Protein AF-A0A8H7R9K8-F1 (afdb_monomer_lite)

Secondary structure (DSSP, 8-state):
----TT-EEEGGGTEETTTHHHHHHHHHTS-GGG--HHHHHHHHHHHHHHHHHHHHHHHHS---GGGPPEEEEE-TT--SS-HHHHHHHHHHHTTSS-TTS-GGGEEEEEHHHHHHHHHHH-S-TTT-----TT-EEEEEEEEEETTTTEEEEEEEEEEEEE-HHHHHH-HHHHTSS-SEEEEEEEEEEEEEE-HHHHHHHHHHHHHHHHHHHHHHT-

Foldseek 3Di:
DDPQQPADLDVVLVDGPVCLLVLLVVQQPDDPVPHDPSSVVSLVSSLVSLLVVVVCCCPVVVDDLVPAAAEDADEQVPPPDPCVVSVVVSCCSSPSDHPPDDPRSYHYHYNQQVVLVCLCPPPDPVSRDDADAQDKDKDWDWDQDPVQQKIKIKIWIWGWAADPVQVVPDPVSRVDPPRTGIDTDDMDMDIGHHPVVVVVVVVVVVVVVVVVVVVVVD

pLDDT: mean 83.49, std 13.27, range [30.31, 96.25]

Radius of gyration: 23.64 Å; chains: 1; bounding box: 49×83×55 Å

Structure (mmCIF, N/CA/C/O backbone):
data_AF-A0A8H7R9K8-F1
#
_entry.id   AF-A0A8H7R9K8-F1
#
loop_
_atom_site.group_PDB
_atom_site.id
_atom_site.type_symbol
_atom_site.label_atom_id
_atom_site.label_alt_id
_atom_site.label_comp_id
_atom_site.label_asym_id
_atom_site.label_entity_id
_atom_site.label_seq_id
_atom_site.pdbx_PDB_ins_code
_atom_site.Cartn_x
_atom_site.Cartn_y
_atom_site.Cartn_z
_atom_site.occupancy
_atom_site.B_iso_or_equiv
_atom_site.auth_seq_id
_atom_site.auth_comp_id
_atom_site.auth_asym_id
_atom_site.auth_atom_id
_atom_site.pdbx_PDB_model_num
ATOM 1 N N . MET A 1 1 ? -8.372 8.735 -12.425 1.00 30.31 1 MET A N 1
ATOM 2 C CA . MET A 1 1 ? -7.402 8.756 -11.313 1.00 30.31 1 MET A CA 1
ATOM 3 C C . MET A 1 1 ? -7.857 9.877 -10.394 1.00 30.31 1 MET A C 1
ATOM 5 O O . MET A 1 1 ? -7.817 11.024 -10.814 1.00 30.31 1 MET A O 1
ATOM 9 N N . PHE A 1 2 ? -8.473 9.551 -9.259 1.00 30.48 2 PHE A N 1
ATOM 10 C CA . PHE A 1 2 ? -8.970 10.561 -8.322 1.00 30.48 2 PHE A CA 1
ATOM 11 C C . PHE A 1 2 ? -7.785 11.024 -7.469 1.00 30.48 2 PHE A C 1
ATOM 13 O O . PHE A 1 2 ? -7.188 10.199 -6.781 1.00 30.48 2 PHE A O 1
ATOM 20 N N . TYR A 1 3 ? -7.414 12.303 -7.554 1.00 36.69 3 TYR A N 1
ATOM 21 C CA . TYR A 1 3 ? -6.518 12.925 -6.578 1.00 36.69 3 TYR A CA 1
ATOM 22 C C . TYR A 1 3 ? -7.286 12.977 -5.251 1.00 36.69 3 TYR A C 1
ATOM 24 O O . TYR A 1 3 ? -8.287 13.678 -5.146 1.00 36.69 3 TYR A O 1
ATOM 32 N N . ALA A 1 4 ? -6.898 12.128 -4.299 1.00 46.25 4 ALA A N 1
ATOM 33 C CA . ALA A 1 4 ? -7.654 11.843 -3.076 1.00 46.25 4 ALA A CA 1
ATOM 34 C C . ALA A 1 4 ? -7.133 12.585 -1.831 1.00 46.25 4 ALA A C 1
ATOM 36 O O . ALA A 1 4 ? -7.576 12.265 -0.731 1.00 46.25 4 ALA A O 1
ATOM 37 N N . ALA A 1 5 ? -6.213 13.543 -1.996 1.00 47.38 5 ALA A N 1
ATOM 38 C CA . ALA A 1 5 ? -5.608 14.277 -0.879 1.00 47.38 5 ALA A CA 1
ATOM 39 C C . ALA A 1 5 ? -6.661 15.032 -0.039 1.00 47.38 5 ALA A C 1
ATOM 41 O O . ALA A 1 5 ? -6.585 15.040 1.180 1.00 47.38 5 ALA A O 1
ATOM 42 N N . ASP A 1 6 ? -7.748 15.508 -0.659 1.00 53.94 6 ASP A N 1
ATOM 43 C CA . ASP A 1 6 ? -8.788 16.279 0.042 1.00 53.94 6 ASP A CA 1
ATOM 44 C C . ASP A 1 6 ? -10.000 15.446 0.511 1.00 53.94 6 ASP A C 1
ATOM 46 O O . ASP A 1 6 ? -11.036 16.005 0.891 1.00 53.94 6 ASP A O 1
ATOM 50 N N . LEU A 1 7 ? -9.951 14.106 0.448 1.00 74.44 7 LEU A N 1
ATOM 51 C CA . LEU A 1 7 ? -11.100 13.305 0.875 1.00 74.44 7 LEU A CA 1
ATOM 52 C C . LEU A 1 7 ? -11.169 13.263 2.409 1.00 74.44 7 LEU A C 1
ATOM 54 O O . LEU A 1 7 ? -10.402 12.570 3.078 1.00 74.44 7 LEU A O 1
ATOM 58 N N . ILE A 1 8 ? -12.130 13.999 2.959 1.00 82.50 8 ILE A N 1
ATOM 59 C CA . ILE A 1 8 ? -12.388 14.044 4.398 1.00 82.50 8 ILE A CA 1
ATOM 60 C C . ILE A 1 8 ? -13.052 12.734 4.835 1.00 82.50 8 ILE A C 1
ATOM 62 O O . ILE A 1 8 ? -14.154 12.411 4.390 1.00 82.50 8 ILE A O 1
ATOM 66 N N . VAL A 1 9 ? -12.405 12.016 5.752 1.00 86.69 9 VAL A N 1
ATOM 67 C CA . VAL A 1 9 ? -12.947 10.803 6.384 1.00 86.69 9 VAL A CA 1
ATOM 68 C C . VAL A 1 9 ? -13.881 11.187 7.527 1.00 86.69 9 VAL A C 1
ATOM 70 O O . VAL A 1 9 ? -14.996 10.681 7.634 1.00 86.69 9 VAL A O 1
ATOM 73 N N . ASN A 1 10 ? -13.438 12.105 8.391 1.00 88.12 10 ASN A N 1
ATOM 74 C CA . ASN A 1 10 ? -14.248 12.624 9.485 1.00 88.12 10 ASN A CA 1
ATOM 75 C C . ASN A 1 10 ? -13.848 14.067 9.816 1.00 88.12 10 ASN A C 1
ATOM 77 O O . ASN A 1 10 ? -12.800 14.317 10.407 1.00 88.12 10 ASN A O 1
ATOM 81 N N . LYS A 1 11 ? -14.731 15.018 9.488 1.00 86.25 11 LYS A N 1
ATOM 82 C CA . LYS A 1 11 ? -14.477 16.453 9.674 1.00 86.25 11 LYS A CA 1
ATOM 83 C C . LYS A 1 11 ? -14.344 16.865 11.143 1.00 86.25 11 LYS A C 1
ATOM 85 O O . LYS A 1 11 ? -13.582 17.769 11.450 1.00 86.25 11 LYS A O 1
ATOM 90 N N . SER A 1 12 ? -15.083 16.225 12.052 1.00 88.00 12 SER A N 1
ATOM 91 C CA . SER A 1 12 ? -15.028 16.560 13.485 1.00 88.00 12 SER A CA 1
ATOM 92 C C . SER A 1 12 ? -13.746 16.102 14.177 1.00 88.00 12 SER A C 1
ATOM 94 O O . SER A 1 12 ? -13.426 16.612 15.244 1.00 88.00 12 SER A O 1
ATOM 96 N N . LEU A 1 13 ? -13.031 15.152 13.573 1.00 89.00 13 LEU A N 1
ATOM 97 C CA . LEU A 1 13 ? -11.766 14.616 14.076 1.00 89.00 13 LEU A CA 1
ATOM 98 C C . LEU A 1 13 ? -10.565 15.110 13.261 1.00 89.00 13 LEU A C 1
ATOM 100 O O . LEU A 1 13 ? -9.461 14.599 13.447 1.00 89.00 13 LEU A O 1
ATOM 104 N N . ASP A 1 14 ? -10.801 16.043 12.332 1.00 88.25 14 ASP A N 1
ATOM 105 C CA . ASP A 1 14 ? -9.801 16.541 11.387 1.00 88.25 14 ASP A CA 1
ATOM 106 C C . ASP A 1 14 ? -9.012 15.387 10.743 1.00 88.25 14 ASP A C 1
ATOM 108 O O . ASP A 1 14 ? -7.787 15.328 10.806 1.00 88.25 14 ASP A O 1
ATOM 112 N N . LEU A 1 15 ? -9.747 14.377 10.256 1.00 88.75 15 LEU A N 1
ATOM 113 C CA . LEU A 1 15 ? -9.194 13.136 9.716 1.00 88.75 15 LEU A CA 1
ATOM 114 C C . LEU A 1 15 ? -9.399 13.081 8.200 1.00 88.75 15 LEU A C 1
ATOM 116 O O . LEU A 1 15 ? -10.539 12.982 7.723 1.00 88.75 15 LEU A O 1
ATOM 120 N N . TYR A 1 16 ? -8.287 13.070 7.471 1.00 88.88 16 TYR A N 1
ATOM 121 C CA . TYR A 1 16 ? -8.212 12.976 6.012 1.00 88.88 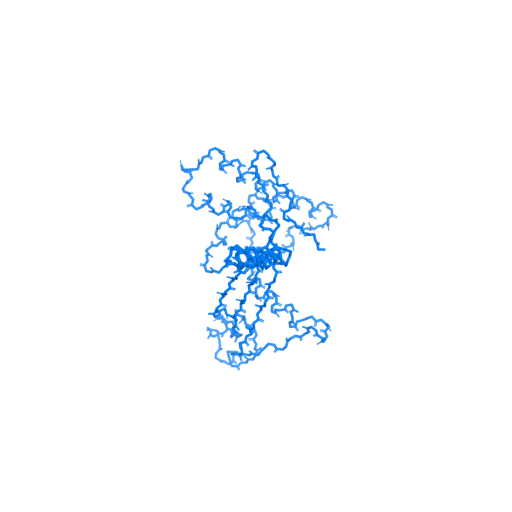16 TYR A CA 1
ATOM 122 C C . TYR A 1 16 ? -7.733 11.588 5.578 1.00 88.88 16 TYR A C 1
ATOM 124 O O . TYR A 1 16 ? -7.208 10.820 6.386 1.00 88.88 16 TYR A O 1
ATOM 132 N N . VAL A 1 17 ? -7.928 11.234 4.304 1.00 86.44 17 VAL A N 1
ATOM 133 C CA . VAL A 1 17 ? -7.509 9.920 3.779 1.00 86.44 17 VAL A CA 1
ATOM 134 C C . VAL A 1 17 ? -6.001 9.695 3.906 1.00 86.44 17 VAL A C 1
ATOM 136 O O . VAL A 1 17 ? -5.584 8.596 4.268 1.00 86.44 17 VAL A O 1
ATOM 139 N N . GLU A 1 18 ? -5.190 10.718 3.649 1.00 81.69 18 GLU A N 1
ATOM 140 C CA . GLU A 1 18 ? -3.727 10.645 3.767 1.00 81.69 18 GLU A CA 1
ATOM 141 C C . GLU A 1 18 ? -3.246 10.392 5.205 1.00 81.69 18 GLU A C 1
ATOM 143 O O . GLU A 1 18 ? -2.253 9.699 5.425 1.00 81.69 18 GLU A O 1
ATOM 148 N N . ASP A 1 19 ? -4.025 10.841 6.187 1.00 86.06 19 ASP A N 1
ATOM 149 C CA . ASP A 1 19 ? -3.731 10.699 7.611 1.00 86.06 19 ASP A CA 1
ATOM 150 C C . ASP A 1 19 ? -4.101 9.334 8.196 1.00 86.06 19 ASP A C 1
ATOM 152 O O . ASP A 1 19 ? -3.665 9.002 9.304 1.00 86.06 19 ASP A O 1
ATOM 156 N N . ILE A 1 20 ? -4.915 8.541 7.489 1.00 91.25 20 ILE A N 1
ATOM 157 C CA . ILE A 1 20 ? -5.492 7.295 8.011 1.00 91.25 20 ILE A CA 1
ATOM 158 C C . ILE A 1 20 ? -4.406 6.394 8.595 1.00 91.25 20 ILE A C 1
ATOM 160 O O . ILE A 1 20 ? -4.469 6.021 9.766 1.00 91.25 20 ILE A O 1
ATOM 164 N N . PHE A 1 21 ? -3.414 6.023 7.787 1.00 90.88 21 PHE A N 1
ATOM 165 C CA . PHE A 1 21 ? -2.429 5.031 8.203 1.00 90.88 21 PHE A CA 1
ATOM 166 C C . PHE A 1 21 ? -1.409 5.585 9.203 1.00 90.88 21 PHE A C 1
ATOM 168 O O . PHE A 1 21 ? -1.223 4.933 10.233 1.00 90.88 21 PHE A O 1
ATOM 175 N N . PRO A 1 22 ? -0.809 6.779 8.999 1.00 88.75 22 PRO A N 1
ATOM 176 C CA . PRO A 1 22 ? 0.089 7.366 9.992 1.00 88.75 22 PRO A CA 1
ATOM 177 C C . PRO A 1 22 ? -0.563 7.505 11.373 1.00 88.75 22 PRO A C 1
ATOM 179 O O . PRO A 1 22 ? 0.026 7.104 12.383 1.00 88.75 22 PRO A O 1
ATOM 182 N N . ARG A 1 23 ? -1.807 8.009 11.439 1.00 90.88 23 ARG A N 1
ATOM 183 C CA . ARG A 1 23 ? -2.529 8.140 12.714 1.00 90.88 23 ARG A CA 1
ATOM 184 C C . ARG A 1 23 ? -2.887 6.779 13.296 1.00 90.88 23 ARG A C 1
ATOM 186 O O . ARG A 1 23 ? -2.682 6.565 14.491 1.00 90.88 23 ARG A O 1
ATOM 193 N N . TYR A 1 24 ? -3.365 5.846 12.473 1.00 92.69 24 TYR A N 1
ATOM 194 C CA . TYR A 1 24 ? -3.709 4.503 12.933 1.00 92.69 24 TYR A CA 1
ATOM 195 C C . TYR A 1 24 ? -2.503 3.787 13.551 1.00 92.69 24 TYR A C 1
ATOM 197 O O . TYR A 1 24 ? -2.594 3.319 14.683 1.00 92.69 24 TYR A O 1
ATOM 205 N N . PHE A 1 25 ? -1.351 3.761 12.875 1.00 90.69 25 PHE A N 1
ATOM 206 C CA . PHE A 1 25 ? -0.147 3.095 13.387 1.00 90.69 25 PHE A CA 1
ATOM 207 C C . PHE A 1 25 ? 0.386 3.755 14.662 1.00 90.69 25 PHE A C 1
ATOM 209 O O . PHE A 1 25 ? 0.735 3.061 15.621 1.00 90.69 25 PHE A O 1
ATOM 216 N N . LYS A 1 26 ? 0.375 5.092 14.729 1.00 89.44 26 LYS A N 1
ATOM 217 C CA . LYS A 1 26 ? 0.772 5.834 15.935 1.00 89.44 26 LYS A CA 1
ATOM 218 C C . LYS A 1 26 ? -0.096 5.491 17.148 1.00 89.44 26 LYS A C 1
ATOM 220 O O . LYS A 1 26 ? 0.412 5.436 18.264 1.00 89.44 26 LYS A O 1
ATOM 225 N N . ILE A 1 27 ? -1.395 5.271 16.950 1.00 91.56 27 ILE A N 1
ATOM 226 C CA . ILE A 1 27 ? -2.310 4.897 18.036 1.00 91.56 27 ILE A CA 1
ATOM 227 C C . ILE A 1 27 ? -2.156 3.413 18.376 1.00 91.56 27 ILE A C 1
ATOM 229 O O . ILE A 1 27 ? -2.119 3.045 19.547 1.00 91.56 27 ILE A O 1
ATOM 233 N N . TYR A 1 28 ? -2.047 2.548 17.368 1.00 86.25 28 TYR A N 1
ATOM 234 C CA . TYR A 1 28 ? -2.029 1.097 17.550 1.00 86.25 28 TYR A CA 1
ATOM 235 C C . TYR A 1 28 ? -0.726 0.574 18.175 1.00 86.25 28 TYR A C 1
ATOM 237 O O . TYR A 1 28 ? -0.717 -0.483 18.798 1.00 86.25 28 TYR A O 1
ATOM 245 N N . THR A 1 29 ? 0.371 1.323 18.055 1.00 85.75 29 THR A N 1
ATOM 246 C CA . THR A 1 29 ? 1.639 1.022 18.740 1.00 85.75 29 THR A CA 1
ATOM 247 C C . THR A 1 29 ? 1.604 1.313 20.244 1.00 85.75 29 THR A C 1
ATOM 249 O O . THR A 1 29 ? 2.484 0.847 20.967 1.00 85.75 29 THR A O 1
ATOM 252 N N . LYS A 1 30 ? 0.594 2.041 20.740 1.00 86.88 30 LYS A N 1
ATOM 253 C CA . LYS A 1 30 ? 0.397 2.288 22.173 1.00 86.88 30 LYS A CA 1
ATOM 254 C C . LYS A 1 30 ? -0.306 1.113 22.845 1.00 86.88 30 LYS A C 1
ATOM 256 O O . LYS A 1 30 ? -1.213 0.506 22.277 1.00 86.88 30 LYS A O 1
ATOM 261 N N . GLU A 1 31 ? 0.055 0.855 24.099 1.00 83.25 31 GLU A N 1
ATOM 262 C CA . GLU A 1 31 ? -0.706 -0.051 24.961 1.00 83.25 31 GLU A CA 1
ATOM 263 C C . GLU A 1 31 ? -2.150 0.442 25.137 1.00 83.25 31 GLU A C 1
ATOM 265 O O . GLU A 1 31 ? -2.402 1.645 25.229 1.00 83.25 31 GLU A O 1
ATOM 270 N N . GLU A 1 32 ? -3.100 -0.491 25.225 1.00 78.44 32 GLU A N 1
ATOM 271 C CA . GLU A 1 32 ? -4.538 -0.190 25.262 1.00 78.44 32 GLU A CA 1
ATOM 272 C C . GLU A 1 32 ? -4.927 0.758 26.406 1.00 78.44 32 GLU A C 1
ATOM 274 O O . GLU A 1 32 ? -5.739 1.661 26.230 1.00 78.44 32 GLU A O 1
ATOM 279 N N . THR A 1 33 ? -4.289 0.606 27.567 1.00 79.62 33 THR A N 1
ATOM 280 C CA . THR A 1 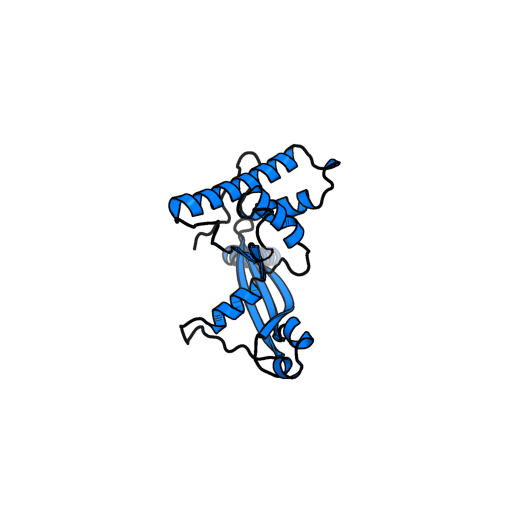33 ? -4.507 1.423 28.771 1.00 79.62 33 THR A CA 1
ATOM 281 C C . THR A 1 33 ? -4.062 2.878 28.623 1.00 79.62 33 THR A C 1
ATOM 283 O O . THR A 1 33 ? -4.467 3.720 29.421 1.00 79.62 33 THR A O 1
ATOM 286 N N . HIS A 1 34 ? -3.248 3.184 27.611 1.00 86.62 34 HIS A N 1
ATOM 287 C CA . HIS A 1 34 ? -2.660 4.503 27.382 1.00 86.62 34 HIS A CA 1
ATOM 288 C C . HIS A 1 34 ? -3.313 5.269 26.219 1.00 86.62 34 HIS A C 1
ATOM 290 O O . HIS A 1 34 ? -2.881 6.381 25.903 1.00 86.62 34 HIS A O 1
ATOM 296 N N . LYS A 1 35 ? -4.343 4.702 25.576 1.00 90.38 35 LYS A N 1
ATOM 297 C CA . LYS A 1 35 ? -5.069 5.349 24.475 1.00 90.38 35 LYS A CA 1
ATOM 298 C C . LYS A 1 35 ? -6.076 6.363 25.013 1.00 90.38 35 LYS A C 1
ATOM 300 O O . LYS A 1 35 ? -6.868 6.060 25.906 1.00 90.38 35 LYS A O 1
ATOM 305 N N . THR A 1 36 ? -6.076 7.574 24.463 1.00 92.00 36 THR A N 1
ATOM 306 C CA . THR A 1 36 ? -7.054 8.600 24.856 1.00 92.00 36 THR A CA 1
ATOM 307 C C . THR A 1 36 ? -8.423 8.339 24.218 1.00 92.00 36 THR A C 1
ATOM 309 O O . THR A 1 36 ? -8.554 7.636 23.215 1.00 92.00 36 THR A O 1
ATOM 312 N N . LYS A 1 37 ? -9.480 8.954 24.764 1.00 93.00 37 LYS A N 1
ATOM 313 C CA . LYS A 1 37 ? -10.835 8.867 24.188 1.00 93.00 37 LYS A CA 1
ATOM 314 C C . LYS A 1 37 ? -10.901 9.394 22.748 1.00 93.00 37 LYS A C 1
ATOM 316 O O . LYS A 1 37 ? -11.653 8.868 21.928 1.00 93.00 37 LYS A O 1
ATOM 321 N N . GLU A 1 38 ? -10.130 10.435 22.448 1.00 93.12 38 GLU A N 1
ATOM 322 C CA . GLU A 1 38 ? -10.026 11.001 21.102 1.00 93.12 38 GLU A CA 1
ATOM 323 C C . GLU A 1 38 ? -9.357 10.013 20.140 1.00 93.12 38 GLU A C 1
ATOM 325 O O . GLU A 1 38 ? -9.890 9.745 19.068 1.00 93.12 38 GLU A O 1
ATOM 330 N N . GLU A 1 39 ? -8.262 9.375 20.557 1.00 94.00 39 GLU A N 1
ATOM 331 C CA . GLU A 1 39 ? -7.563 8.362 19.756 1.00 94.00 39 GLU A CA 1
ATOM 332 C C . GLU A 1 39 ? -8.448 7.150 19.451 1.00 94.00 39 GLU A C 1
ATOM 334 O O . GLU A 1 39 ? -8.499 6.685 18.312 1.00 94.00 39 GLU A O 1
ATOM 339 N N . LEU A 1 40 ? -9.215 6.678 20.436 1.00 93.38 40 LEU A N 1
ATOM 340 C CA . LEU A 1 40 ? -10.209 5.622 20.222 1.00 93.38 40 LEU A CA 1
ATOM 341 C C . LEU A 1 40 ? -11.304 6.057 19.234 1.00 93.38 40 LEU A C 1
ATOM 343 O O . LEU A 1 40 ? -11.771 5.251 18.427 1.00 93.38 40 LEU A O 1
ATOM 347 N N . SER A 1 41 ? -11.689 7.336 19.256 1.00 94.94 41 SER A N 1
ATOM 348 C CA . SER A 1 41 ? -12.653 7.897 18.300 1.00 94.94 41 SER A CA 1
ATOM 349 C C . SER A 1 41 ? -12.075 7.947 16.881 1.00 94.94 41 SER A C 1
ATOM 351 O O . SER A 1 41 ? -12.778 7.595 15.934 1.00 94.94 41 SER A O 1
ATOM 353 N N . ILE A 1 42 ? -10.791 8.297 16.730 1.00 95.12 42 ILE A N 1
ATOM 354 C CA . ILE A 1 42 ? -10.068 8.257 15.447 1.00 95.12 42 ILE A CA 1
ATOM 355 C C . ILE A 1 42 ? -10.019 6.826 14.906 1.00 95.12 42 ILE A C 1
ATOM 357 O O . ILE A 1 42 ? -10.400 6.596 13.760 1.00 95.12 42 ILE A O 1
ATOM 361 N N . VAL A 1 43 ? -9.617 5.851 15.727 1.00 94.75 43 VAL A N 1
ATOM 362 C CA . VAL A 1 43 ? -9.570 4.435 15.324 1.00 94.75 43 VAL A CA 1
ATOM 363 C C . VAL A 1 43 ? -10.949 3.948 14.872 1.00 94.75 43 VAL A C 1
ATOM 365 O O . VAL A 1 43 ? -11.073 3.359 13.799 1.00 94.75 43 VAL A O 1
ATOM 368 N N . SER A 1 44 ? -12.001 4.261 15.633 1.00 95.25 44 SER A N 1
ATOM 369 C CA . SER A 1 44 ? -13.382 3.914 15.277 1.00 95.25 44 SER A CA 1
ATOM 370 C C . SER A 1 44 ? -13.833 4.549 13.954 1.00 95.25 44 SER A C 1
ATOM 372 O O . SER A 1 44 ? -14.469 3.883 13.128 1.00 95.25 44 SER A O 1
ATOM 374 N N . ALA A 1 45 ? -13.470 5.813 13.707 1.00 96.00 45 ALA A N 1
ATOM 375 C CA . ALA A 1 45 ? -13.761 6.496 12.449 1.00 96.00 45 ALA A CA 1
ATOM 376 C C . ALA A 1 45 ? -13.041 5.836 11.262 1.00 96.00 45 ALA A C 1
ATOM 378 O O . ALA A 1 45 ? -13.665 5.597 10.228 1.00 96.00 45 ALA A O 1
ATOM 379 N N . ILE A 1 46 ? -11.769 5.462 11.430 1.00 96.12 46 ILE A N 1
ATOM 380 C CA . ILE A 1 46 ? -10.990 4.742 10.414 1.00 96.12 46 ILE A CA 1
ATOM 381 C C . ILE A 1 46 ? -11.627 3.382 10.106 1.00 96.12 46 ILE A C 1
ATOM 383 O O . ILE A 1 46 ? -11.886 3.070 8.946 1.00 96.12 46 ILE A O 1
ATOM 387 N N . ILE A 1 47 ? -11.954 2.581 11.123 1.00 96.12 47 ILE A N 1
ATOM 388 C CA . ILE A 1 47 ? -12.618 1.283 10.923 1.00 96.12 47 ILE A CA 1
ATOM 389 C C . ILE A 1 47 ? -13.951 1.466 10.191 1.00 96.12 47 ILE A C 1
ATOM 391 O O . ILE A 1 47 ? -14.264 0.707 9.273 1.00 96.12 47 ILE A O 1
ATOM 395 N N . SER A 1 48 ? -14.735 2.475 10.576 1.00 96.12 48 SER A N 1
ATOM 396 C CA . SER A 1 48 ? -16.024 2.776 9.943 1.00 96.12 48 SER A CA 1
ATOM 397 C C . SER A 1 48 ? -15.858 3.136 8.468 1.00 96.12 48 SER A C 1
ATOM 399 O O . SER A 1 48 ? -16.570 2.589 7.629 1.00 96.12 48 SER A O 1
ATOM 401 N N . PHE A 1 49 ? -14.850 3.937 8.128 1.00 95.44 49 PHE A N 1
ATOM 402 C CA . PHE A 1 49 ? -14.506 4.247 6.743 1.00 95.44 49 PHE A CA 1
ATOM 403 C C . PHE A 1 49 ? -14.180 2.987 5.923 1.00 95.44 49 PHE A C 1
ATOM 405 O O . PHE A 1 49 ? -14.732 2.778 4.842 1.00 95.44 49 PHE A O 1
ATOM 412 N N . PHE A 1 50 ? -13.366 2.070 6.457 1.00 95.75 50 PHE A N 1
ATOM 413 C CA . PHE A 1 50 ? -13.088 0.798 5.775 1.00 95.75 50 PHE A CA 1
ATOM 414 C C . PHE A 1 50 ? -14.321 -0.111 5.674 1.00 95.75 50 PHE A C 1
ATOM 416 O O . PHE A 1 50 ? -14.459 -0.829 4.677 1.00 95.75 50 PHE A O 1
ATOM 423 N N . LYS A 1 51 ? -15.235 -0.084 6.656 1.00 96.25 51 LYS A N 1
ATOM 424 C CA . LYS A 1 51 ? -16.528 -0.791 6.573 1.00 96.25 51 LYS A CA 1
ATOM 425 C C . LYS A 1 51 ? -17.382 -0.243 5.440 1.00 96.25 51 LYS A C 1
ATOM 427 O O . LYS A 1 51 ? -17.990 -1.022 4.707 1.00 96.25 51 LYS A O 1
ATOM 432 N N . GLU A 1 52 ? -17.430 1.074 5.284 1.00 94.88 52 GLU A N 1
ATOM 433 C CA . GLU A 1 52 ? -18.178 1.726 4.208 1.00 94.88 52 GLU A CA 1
ATOM 434 C C . GLU A 1 52 ? -17.627 1.343 2.834 1.00 94.88 52 GLU A C 1
ATOM 436 O O . GLU A 1 52 ? -18.407 0.976 1.953 1.00 94.88 52 GLU A O 1
ATOM 441 N N . ILE A 1 53 ? -16.299 1.310 2.670 1.00 93.50 53 ILE A N 1
ATOM 442 C CA . ILE A 1 53 ? -15.669 0.818 1.435 1.00 93.50 53 ILE A CA 1
ATOM 443 C C . ILE A 1 53 ? -16.068 -0.642 1.176 1.00 93.50 53 ILE A C 1
ATOM 445 O O . ILE A 1 53 ? -16.509 -0.968 0.072 1.00 93.50 53 ILE A O 1
ATOM 449 N N . ALA A 1 54 ? -15.984 -1.524 2.178 1.00 92.56 54 ALA A N 1
ATOM 450 C CA . ALA A 1 54 ? -16.388 -2.923 2.015 1.00 92.56 54 ALA A CA 1
ATOM 451 C C . ALA A 1 54 ? -17.861 -3.055 1.597 1.00 92.56 54 ALA A C 1
ATOM 453 O O . ALA A 1 54 ? -18.195 -3.819 0.690 1.00 92.56 54 ALA A O 1
ATOM 454 N N . GLN A 1 55 ? -18.755 -2.290 2.225 1.00 93.69 55 GLN A N 1
ATOM 455 C CA . GLN A 1 55 ? -20.175 -2.280 1.874 1.00 93.69 55 GLN A CA 1
ATOM 456 C C . GLN A 1 55 ? -20.415 -1.746 0.462 1.00 93.69 55 GLN A C 1
ATOM 458 O O . GLN A 1 55 ? -21.239 -2.306 -0.265 1.00 93.69 55 GLN A O 1
ATOM 463 N N . PHE A 1 56 ? -19.700 -0.695 0.060 1.00 92.81 56 PHE A N 1
ATOM 464 C CA . PHE A 1 56 ? -19.758 -0.152 -1.291 1.00 92.81 56 PHE A CA 1
ATOM 465 C C . PHE A 1 56 ? -19.349 -1.206 -2.325 1.00 92.81 56 PHE A C 1
ATOM 467 O O . PHE A 1 56 ? -20.080 -1.426 -3.292 1.00 92.81 56 PHE A O 1
ATOM 474 N N . LEU A 1 57 ? -18.239 -1.910 -2.092 1.00 91.00 57 LEU A N 1
ATOM 475 C CA . LEU A 1 57 ? -17.752 -2.974 -2.970 1.00 91.00 57 LEU A CA 1
ATOM 476 C C . LEU A 1 57 ? -18.749 -4.140 -3.073 1.00 91.00 57 LEU A C 1
ATOM 478 O O . LEU A 1 57 ? -19.067 -4.580 -4.177 1.00 91.00 57 LEU A O 1
ATOM 482 N N . LYS A 1 58 ? -19.325 -4.588 -1.951 1.00 92.06 58 LYS A N 1
ATOM 483 C CA . LYS A 1 58 ? -20.352 -5.647 -1.949 1.00 92.06 58 LYS A CA 1
ATOM 484 C C . LYS A 1 58 ? -21.614 -5.227 -2.703 1.00 92.06 58 LYS A C 1
ATOM 486 O O . LYS A 1 58 ? -22.100 -5.953 -3.562 1.00 92.06 58 LYS A O 1
ATOM 491 N N . ARG A 1 59 ? -22.161 -4.048 -2.384 1.00 93.12 59 ARG A N 1
ATOM 492 C CA . ARG A 1 59 ? -23.485 -3.623 -2.870 1.00 93.12 59 ARG A CA 1
ATOM 493 C C . ARG A 1 59 ? -23.462 -3.065 -4.284 1.00 93.12 59 ARG A C 1
ATOM 495 O O . ARG A 1 59 ? -24.375 -3.345 -5.049 1.00 93.12 59 ARG A O 1
ATOM 502 N N . ARG A 1 60 ? -22.471 -2.233 -4.618 1.00 86.56 60 ARG A N 1
ATOM 503 C CA . ARG A 1 60 ? -22.428 -1.538 -5.915 1.00 86.56 60 ARG A CA 1
ATOM 504 C C . ARG A 1 60 ? -21.615 -2.271 -6.967 1.00 86.56 60 ARG A C 1
ATOM 506 O O . ARG A 1 60 ? -21.960 -2.178 -8.136 1.00 86.56 60 ARG A O 1
ATOM 513 N N . GLN A 1 61 ? -20.558 -2.971 -6.560 1.00 86.38 61 GLN A N 1
ATOM 514 C CA . GLN A 1 61 ? -19.703 -3.723 -7.484 1.00 86.38 61 GLN A CA 1
ATOM 515 C C . GLN A 1 61 ? -20.037 -5.222 -7.505 1.00 86.38 61 GLN A C 1
ATOM 517 O O . GLN A 1 61 ? -19.461 -5.959 -8.298 1.00 86.38 61 GLN A O 1
ATOM 522 N N . GLY A 1 62 ? -20.962 -5.683 -6.651 1.00 90.56 62 GLY A N 1
ATOM 523 C CA . GLY A 1 62 ? -21.380 -7.086 -6.596 1.00 90.56 62 GLY A CA 1
ATOM 524 C C . GLY A 1 62 ? -20.263 -8.043 -6.174 1.00 90.56 62 GLY A C 1
ATOM 525 O O . GLY A 1 62 ? -20.324 -9.226 -6.500 1.00 90.56 62 GLY A O 1
ATOM 526 N N . ILE A 1 63 ? -19.223 -7.544 -5.495 1.00 90.62 63 ILE A N 1
ATOM 527 C CA . ILE A 1 63 ? -18.075 -8.364 -5.101 1.00 90.62 63 ILE A CA 1
ATOM 528 C C . ILE A 1 63 ? -18.495 -9.306 -3.975 1.00 90.62 63 ILE A C 1
ATOM 530 O O . ILE A 1 63 ? -18.869 -8.867 -2.885 1.00 90.62 63 ILE A O 1
ATOM 534 N N . ASP A 1 64 ? -18.378 -10.606 -4.230 1.00 91.50 64 ASP A N 1
ATOM 535 C CA . ASP A 1 64 ? -18.553 -11.651 -3.229 1.00 91.50 64 ASP A CA 1
ATOM 536 C C . ASP A 1 64 ? -17.284 -11.770 -2.375 1.00 91.50 64 ASP A C 1
ATOM 538 O O . ASP A 1 64 ? -16.279 -12.366 -2.780 1.00 91.50 64 ASP A O 1
ATOM 542 N N . PHE A 1 65 ? -17.321 -11.176 -1.182 1.00 91.94 65 PHE A N 1
ATOM 543 C CA . PHE A 1 65 ? -16.186 -11.196 -0.261 1.00 91.94 65 PHE A CA 1
ATOM 544 C C . PHE A 1 65 ? -15.846 -12.615 0.187 1.00 91.94 65 PHE A C 1
ATOM 546 O O . PHE A 1 65 ? -14.667 -12.884 0.392 1.00 91.94 65 PHE A O 1
ATOM 553 N N . ASP A 1 66 ? -16.819 -13.531 0.251 1.00 87.75 66 ASP A N 1
ATOM 554 C CA . ASP A 1 66 ? -16.599 -14.895 0.733 1.00 87.75 66 ASP A CA 1
ATOM 555 C C . ASP A 1 66 ? -15.707 -15.697 -0.224 1.00 87.75 66 ASP A C 1
ATOM 557 O O . ASP A 1 66 ? -14.997 -16.617 0.192 1.00 87.75 66 ASP A O 1
ATOM 561 N N . ARG A 1 67 ? -15.632 -15.288 -1.494 1.00 88.31 67 ARG A N 1
ATOM 562 C CA . ARG A 1 67 ? -14.848 -15.953 -2.549 1.00 88.31 67 ARG A CA 1
ATOM 563 C C . ARG A 1 67 ? -13.699 -15.107 -3.097 1.00 88.31 67 ARG A C 1
ATOM 565 O O . ARG A 1 67 ? -12.988 -15.559 -3.990 1.00 88.31 67 ARG A O 1
ATOM 572 N N . THR A 1 68 ? -13.492 -13.911 -2.556 1.00 90.81 68 THR A N 1
ATOM 573 C CA . THR A 1 68 ? -12.480 -12.962 -3.038 1.00 90.81 68 THR A CA 1
ATOM 574 C C . THR A 1 68 ? -11.204 -13.043 -2.207 1.00 90.81 68 THR A C 1
ATOM 576 O O . THR A 1 68 ? -11.253 -13.316 -1.014 1.00 90.81 68 THR A O 1
ATOM 579 N N . GLN A 1 69 ? -10.047 -12.816 -2.823 1.00 93.19 69 GLN A N 1
ATOM 580 C CA . GLN A 1 69 ? -8.808 -12.518 -2.104 1.00 93.19 69 GLN A CA 1
ATOM 581 C C . GLN A 1 69 ? -8.520 -11.026 -2.216 1.00 93.19 69 GLN A C 1
ATOM 583 O O . GLN A 1 69 ? -8.726 -10.426 -3.271 1.00 93.19 69 GLN A O 1
ATOM 588 N N . PHE A 1 70 ? -8.030 -10.436 -1.134 1.00 93.00 70 PHE A N 1
ATOM 589 C CA . PHE A 1 70 ? -7.689 -9.024 -1.077 1.00 93.00 70 PHE A CA 1
ATOM 590 C C . PHE A 1 70 ? -6.182 -8.863 -1.176 1.00 93.00 70 PHE A C 1
ATOM 592 O O . PHE A 1 70 ? -5.434 -9.449 -0.392 1.00 93.00 70 PHE A O 1
ATOM 599 N N . LEU A 1 71 ? -5.751 -8.052 -2.136 1.00 91.94 71 LEU A N 1
ATOM 600 C CA . LEU A 1 71 ? -4.375 -7.601 -2.252 1.00 91.94 71 LEU A CA 1
ATOM 601 C C . LEU A 1 71 ? -4.293 -6.171 -1.725 1.00 91.94 71 LEU A C 1
ATOM 603 O O . LEU A 1 71 ? -4.891 -5.262 -2.300 1.00 91.94 71 LEU A O 1
ATOM 607 N N . PHE A 1 72 ? -3.544 -5.981 -0.647 1.00 91.81 72 PHE A N 1
ATOM 608 C CA . PHE A 1 72 ? -3.157 -4.666 -0.168 1.00 91.81 72 PHE A CA 1
ATOM 609 C C . PHE A 1 72 ? -1.751 -4.351 -0.671 1.00 91.81 72 PHE A C 1
ATOM 611 O O . PHE A 1 72 ? -0.786 -5.032 -0.317 1.00 91.81 72 PHE A O 1
ATOM 618 N N . ILE A 1 73 ? -1.644 -3.324 -1.510 1.00 91.38 73 ILE A N 1
ATOM 619 C CA . ILE A 1 73 ? -0.360 -2.856 -2.023 1.00 91.38 73 ILE A CA 1
ATOM 620 C C . ILE A 1 73 ? 0.219 -1.883 -0.999 1.00 91.38 73 ILE A C 1
ATOM 622 O O . ILE A 1 73 ? -0.356 -0.818 -0.779 1.00 91.38 73 ILE A O 1
ATOM 626 N N . THR A 1 74 ? 1.321 -2.251 -0.347 1.00 89.06 74 THR A N 1
ATOM 627 C CA . THR A 1 74 ? 1.939 -1.383 0.659 1.00 89.06 74 THR A CA 1
ATOM 628 C C . THR A 1 74 ? 2.701 -0.246 -0.025 1.00 89.06 74 THR A C 1
ATOM 630 O O . THR A 1 74 ? 3.394 -0.505 -1.016 1.00 89.06 74 THR A O 1
ATOM 633 N N . PRO A 1 75 ? 2.599 0.996 0.484 1.00 85.25 75 PRO A N 1
ATOM 634 C CA . PRO A 1 75 ? 3.401 2.121 0.017 1.00 85.25 75 PRO A CA 1
ATOM 635 C C . PRO A 1 75 ? 4.899 1.811 0.021 1.00 85.25 75 PRO A C 1
ATOM 637 O O . PRO A 1 75 ? 5.367 0.930 0.745 1.00 85.25 75 PRO A O 1
ATOM 640 N N . ILE A 1 76 ? 5.654 2.537 -0.798 1.00 80.75 76 ILE A N 1
ATOM 641 C CA . ILE A 1 76 ? 7.109 2.370 -0.871 1.00 80.75 76 ILE A CA 1
ATOM 642 C C . ILE A 1 76 ? 7.735 2.823 0.449 1.00 80.75 76 ILE A C 1
ATOM 644 O O . ILE A 1 76 ? 8.612 2.184 0.990 1.00 80.75 76 ILE A O 1
ATOM 648 N N . GLU A 1 77 ? 7.240 3.884 1.057 1.00 77.81 77 GLU A N 1
ATOM 649 C CA . GLU A 1 77 ? 7.786 4.451 2.291 1.00 77.81 77 GLU A CA 1
ATOM 650 C C . GLU A 1 77 ? 7.740 3.450 3.459 1.00 77.81 77 GLU A C 1
ATOM 652 O O . GLU A 1 77 ? 8.479 3.563 4.433 1.00 77.81 77 GLU A O 1
ATOM 657 N N . TRP A 1 78 ? 6.890 2.432 3.334 1.00 80.38 78 TRP A N 1
ATOM 658 C CA . TRP A 1 78 ? 6.729 1.336 4.267 1.00 80.38 78 TRP A CA 1
ATOM 659 C C . TRP A 1 78 ? 7.703 0.208 3.906 1.00 80.38 78 TRP A C 1
ATOM 661 O O . TRP A 1 78 ? 7.294 -0.893 3.533 1.00 80.38 78 TRP A O 1
ATOM 671 N N . HIS A 1 79 ? 9.005 0.447 4.079 1.00 64.88 79 HIS A N 1
ATOM 672 C CA . HIS A 1 79 ? 10.016 -0.620 4.096 1.00 64.88 79 HIS A CA 1
ATOM 673 C C . HIS A 1 79 ? 10.405 -1.010 5.537 1.00 64.88 79 HIS A C 1
ATOM 675 O O . HIS A 1 79 ? 10.538 -0.149 6.400 1.00 64.88 79 HIS A O 1
ATOM 681 N N . ASP A 1 80 ? 10.525 -2.316 5.808 1.00 60.34 80 ASP A N 1
ATOM 682 C CA . ASP A 1 80 ? 11.002 -2.940 7.064 1.00 60.34 80 ASP A CA 1
ATOM 683 C C . ASP A 1 80 ? 10.160 -2.858 8.366 1.00 60.34 80 ASP A C 1
ATOM 685 O O . ASP A 1 80 ? 10.516 -3.493 9.362 1.00 60.34 80 ASP A O 1
ATOM 689 N N . GLU A 1 81 ? 9.020 -2.175 8.406 1.00 62.66 81 GLU A N 1
ATOM 690 C CA . GLU A 1 81 ? 8.101 -2.188 9.554 1.00 62.66 81 GLU A CA 1
ATOM 691 C C . GLU A 1 81 ? 7.116 -3.373 9.512 1.00 62.66 81 GLU A C 1
ATOM 693 O O . GLU A 1 81 ? 6.751 -3.931 8.478 1.00 62.66 81 GLU A O 1
ATOM 698 N N . LYS A 1 82 ? 6.646 -3.790 10.688 1.00 73.75 82 LYS A N 1
ATOM 699 C CA . LYS A 1 82 ? 5.706 -4.911 10.840 1.00 73.75 82 LYS A CA 1
ATOM 700 C C . LYS A 1 82 ? 4.249 -4.466 10.642 1.00 73.75 82 LYS A C 1
ATOM 702 O O . LYS A 1 82 ? 3.385 -4.848 11.433 1.00 73.75 82 LYS A O 1
ATOM 707 N N . TYR A 1 83 ? 3.957 -3.676 9.602 1.00 79.25 83 TYR A N 1
ATOM 708 C CA . TYR A 1 83 ? 2.616 -3.101 9.371 1.00 79.25 83 TYR A CA 1
ATOM 709 C C . TYR A 1 83 ? 1.530 -4.158 9.242 1.00 79.25 83 TYR A C 1
ATOM 711 O O . TYR A 1 83 ? 0.393 -3.915 9.630 1.00 79.25 83 TYR A O 1
ATOM 719 N N . GLU A 1 84 ? 1.862 -5.344 8.728 1.00 83.88 84 GLU A N 1
ATOM 720 C CA . GLU A 1 84 ? 0.895 -6.435 8.591 1.00 83.88 84 GLU A CA 1
ATOM 721 C C . GLU A 1 84 ? 0.214 -6.775 9.924 1.00 83.88 84 GLU A C 1
ATOM 723 O O . GLU A 1 84 ? -0.980 -7.077 9.949 1.00 83.88 84 GLU A O 1
ATOM 728 N N . GLY A 1 85 ? 0.959 -6.685 11.033 1.00 85.06 85 GLY A N 1
ATOM 729 C CA . GLY A 1 85 ? 0.437 -6.921 12.378 1.00 85.06 85 GLY A CA 1
ATOM 730 C C . GLY A 1 85 ? -0.574 -5.867 12.831 1.00 85.06 85 GLY A C 1
ATOM 731 O O . GLY A 1 85 ? -1.464 -6.186 13.613 1.00 85.06 85 GLY A O 1
ATOM 732 N N . TYR A 1 86 ? -0.474 -4.643 12.310 1.00 86.88 86 TYR A N 1
ATOM 733 C CA . TYR A 1 86 ? -1.395 -3.542 12.601 1.00 86.88 86 TYR A CA 1
ATOM 734 C C . TYR A 1 86 ? -2.583 -3.532 11.635 1.00 86.88 86 TYR A C 1
ATOM 736 O O . TYR A 1 86 ? -3.724 -3.330 12.036 1.00 86.88 86 TYR A O 1
ATOM 744 N N . LEU A 1 87 ? -2.341 -3.811 10.355 1.00 90.44 87 LEU A N 1
ATOM 745 C CA . LEU A 1 87 ? -3.363 -3.758 9.314 1.00 90.44 87 LEU A CA 1
ATOM 746 C C . LEU A 1 87 ? -4.341 -4.930 9.389 1.00 90.44 87 LEU A C 1
ATOM 748 O O . LEU A 1 87 ? -5.530 -4.744 9.143 1.00 90.44 87 LEU A O 1
ATOM 752 N N . ARG A 1 88 ? -3.885 -6.143 9.730 1.00 90.50 88 ARG A N 1
ATOM 753 C CA . ARG A 1 88 ? -4.788 -7.306 9.826 1.00 90.50 88 ARG A CA 1
ATOM 754 C C . ARG A 1 88 ? -5.959 -7.069 10.797 1.00 90.50 88 ARG A C 1
ATOM 756 O O . ARG A 1 88 ? -7.088 -7.314 10.372 1.00 90.50 88 ARG A O 1
ATOM 763 N N . PRO A 1 89 ? -5.740 -6.568 12.029 1.00 91.62 89 PRO A N 1
ATOM 764 C CA . PRO A 1 89 ? -6.816 -6.143 12.926 1.00 91.62 89 PRO A CA 1
ATOM 765 C C . PRO A 1 89 ? -7.792 -5.155 12.284 1.00 91.62 89 PRO A C 1
ATOM 767 O O . PRO A 1 89 ? -8.994 -5.399 12.313 1.00 91.62 89 PRO A O 1
ATOM 770 N N . LEU A 1 90 ? -7.295 -4.108 11.615 1.00 94.00 90 LEU A N 1
ATOM 771 C CA . LEU A 1 90 ? -8.141 -3.134 10.915 1.00 94.00 90 LEU A CA 1
ATOM 772 C C . LEU A 1 90 ? -9.067 -3.799 9.884 1.00 94.00 90 LEU A C 1
ATOM 774 O O . LEU A 1 90 ? -10.277 -3.577 9.902 1.00 94.00 90 LEU A O 1
ATOM 778 N N . PHE A 1 91 ? -8.519 -4.633 8.996 1.00 94.38 91 PHE A N 1
ATOM 779 C CA . PHE A 1 91 ? -9.305 -5.319 7.963 1.00 94.38 91 PHE A CA 1
ATOM 780 C C . PHE A 1 91 ? -10.285 -6.343 8.547 1.00 94.38 91 PHE A C 1
ATOM 782 O O . PHE A 1 91 ? -11.384 -6.517 8.012 1.00 94.38 91 PHE A O 1
ATOM 789 N N . PHE A 1 92 ? -9.909 -6.999 9.645 1.00 93.62 92 PHE A N 1
ATOM 790 C CA . PHE A 1 92 ? -10.790 -7.903 10.377 1.00 93.62 92 PHE A CA 1
ATOM 791 C C . PHE A 1 92 ? -11.971 -7.147 10.995 1.00 93.62 92 PHE A C 1
ATOM 793 O O . PHE A 1 92 ? -13.128 -7.464 10.719 1.00 93.62 92 PHE A O 1
ATOM 800 N N . GLU A 1 93 ? -11.699 -6.092 11.763 1.00 94.44 93 GLU A N 1
ATOM 801 C CA . GLU A 1 93 ? -12.731 -5.274 12.404 1.00 94.44 93 GLU A CA 1
ATOM 802 C C . GLU A 1 93 ? -13.634 -4.576 11.385 1.00 94.44 93 GLU A C 1
ATOM 804 O O . GLU A 1 93 ? -14.831 -4.395 11.630 1.00 94.44 93 GLU A O 1
ATOM 809 N N . ALA A 1 94 ? -13.087 -4.226 10.218 1.00 95.06 94 ALA A N 1
ATOM 810 C CA . ALA A 1 94 ? -13.837 -3.654 9.111 1.00 95.06 94 ALA A CA 1
ATOM 811 C C . ALA A 1 94 ? -14.631 -4.684 8.279 1.00 95.06 94 ALA A C 1
ATOM 813 O O . ALA A 1 94 ? -15.368 -4.298 7.370 1.00 95.06 94 ALA A O 1
ATOM 814 N N . GLY A 1 95 ? -14.525 -5.981 8.582 1.00 93.31 95 GLY A N 1
ATOM 815 C CA . GLY A 1 95 ? -15.303 -7.039 7.931 1.00 93.31 95 GLY A CA 1
ATOM 816 C C . GLY A 1 95 ? -14.856 -7.375 6.505 1.00 93.31 95 GLY A C 1
ATOM 817 O O . GLY A 1 95 ? -15.671 -7.833 5.695 1.00 93.31 95 GLY A O 1
ATOM 818 N N . TRP A 1 96 ? -13.584 -7.126 6.186 1.00 94.44 96 TRP A N 1
ATOM 819 C CA . TRP A 1 96 ? -12.962 -7.563 4.933 1.00 94.44 96 TRP A CA 1
ATOM 820 C C . TRP A 1 96 ? -12.519 -9.023 5.004 1.00 94.44 96 TRP A C 1
ATOM 822 O O . TRP A 1 96 ? -12.612 -9.740 4.013 1.00 94.44 96 TRP A O 1
ATOM 832 N N . VAL A 1 97 ? -12.066 -9.459 6.180 1.00 93.19 97 VAL A N 1
ATOM 833 C CA . VAL A 1 97 ? -11.653 -10.837 6.468 1.00 93.19 97 VAL A CA 1
ATOM 834 C C . VAL A 1 97 ? -12.228 -11.308 7.799 1.00 93.19 97 VAL A C 1
ATOM 836 O O . VAL A 1 97 ? -12.590 -10.496 8.649 1.00 93.19 97 VAL A O 1
ATOM 839 N N . THR A 1 98 ? -12.292 -12.621 7.992 1.00 91.31 98 THR A N 1
ATOM 840 C CA . THR A 1 98 ? -12.783 -13.275 9.210 1.00 91.31 98 THR A CA 1
ATOM 841 C C . THR A 1 98 ? -11.685 -14.105 9.882 1.00 91.31 98 THR A C 1
ATOM 843 O O . THR A 1 98 ? -10.656 -14.404 9.282 1.00 91.31 98 THR A O 1
ATOM 846 N N . GLN A 1 99 ? -11.903 -14.526 11.133 1.00 86.69 99 GLN A N 1
ATOM 847 C CA . GLN A 1 99 ? -10.974 -15.414 11.853 1.00 86.69 99 GLN A CA 1
ATOM 848 C C . GLN A 1 99 ? -10.869 -16.814 11.230 1.00 86.69 99 GLN A C 1
ATOM 850 O O . GLN A 1 99 ? -9.901 -17.524 11.484 1.00 86.69 99 GLN A O 1
ATOM 855 N N . GLN A 1 100 ? -11.871 -17.220 10.448 1.00 88.31 100 GLN A N 1
ATOM 856 C CA . GLN A 1 100 ? -11.921 -18.531 9.797 1.00 88.31 100 GLN A CA 1
ATOM 857 C C . GLN A 1 100 ? -11.204 -18.523 8.444 1.00 88.31 100 GLN A C 1
ATOM 859 O O . GLN A 1 100 ? -10.918 -19.584 7.889 1.00 88.31 100 GLN A O 1
ATOM 864 N N . ASP A 1 101 ? -10.907 -17.337 7.910 1.00 88.38 101 ASP A N 1
ATOM 865 C CA . ASP A 1 101 ? -10.244 -17.206 6.627 1.00 88.38 101 ASP A CA 1
ATOM 866 C C . ASP A 1 101 ? -8.791 -17.691 6.699 1.00 88.38 101 ASP A C 1
ATOM 868 O O . ASP A 1 101 ? -8.051 -17.450 7.655 1.00 88.38 101 ASP A O 1
ATOM 872 N N . HIS A 1 102 ? -8.339 -18.336 5.624 1.00 88.62 102 HIS A N 1
ATOM 873 C CA . HIS A 1 102 ? -6.932 -18.685 5.472 1.00 88.62 102 HIS A CA 1
ATOM 874 C C . HIS A 1 102 ? -6.056 -17.418 5.457 1.00 88.62 102 HIS A C 1
ATOM 876 O O . HIS A 1 102 ? -6.451 -16.389 4.910 1.00 88.62 102 HIS A O 1
ATOM 882 N N . LYS A 1 103 ? -4.812 -17.494 5.957 1.00 83.31 103 LYS A N 1
ATOM 883 C CA . LYS A 1 103 ? -3.888 -16.338 6.032 1.00 83.31 103 LYS A CA 1
ATOM 884 C C . LYS A 1 103 ? -3.711 -15.577 4.705 1.00 83.31 103 LYS A C 1
ATOM 886 O O . LYS A 1 103 ? -3.540 -14.360 4.723 1.00 83.31 103 LYS A O 1
ATOM 891 N N . ASN A 1 104 ? -3.811 -16.287 3.574 1.00 85.69 104 ASN A N 1
ATOM 892 C CA . ASN A 1 104 ? -3.697 -15.748 2.209 1.00 85.69 104 ASN A CA 1
ATOM 893 C C . ASN A 1 104 ? -4.998 -15.104 1.689 1.00 85.69 104 ASN A C 1
ATOM 895 O O . ASN A 1 104 ? -5.097 -14.799 0.504 1.00 85.69 104 ASN A O 1
ATOM 899 N N . ARG A 1 105 ? -6.028 -14.950 2.525 1.00 91.38 105 ARG A N 1
ATOM 900 C CA . ARG A 1 105 ? -7.233 -14.187 2.182 1.00 91.38 105 ARG A CA 1
ATOM 901 C C . ARG A 1 105 ? -6.928 -12.703 2.026 1.00 91.38 105 ARG A C 1
ATOM 903 O O . ARG A 1 105 ? -7.473 -12.063 1.135 1.00 91.38 105 ARG A O 1
ATOM 910 N N . LEU A 1 106 ? -6.045 -12.194 2.881 1.00 92.50 106 LEU A N 1
ATOM 911 C CA . LEU A 1 106 ? -5.475 -10.857 2.806 1.00 92.50 106 LEU A CA 1
ATOM 912 C C . LEU A 1 106 ? -3.970 -10.989 2.589 1.00 92.50 106 LEU A C 1
ATOM 914 O O . LEU A 1 106 ? -3.251 -11.515 3.446 1.00 92.50 106 LEU A O 1
ATOM 918 N N . ILE A 1 107 ? -3.533 -10.540 1.420 1.00 91.06 107 ILE A N 1
ATOM 919 C CA . ILE A 1 107 ? -2.154 -10.582 0.952 1.00 91.06 107 ILE A CA 1
ATOM 920 C C . ILE A 1 107 ? -1.631 -9.153 0.961 1.00 91.06 107 ILE A C 1
ATOM 922 O O . ILE A 1 107 ? -2.269 -8.256 0.414 1.00 91.06 107 ILE A O 1
ATOM 926 N N . PHE A 1 108 ? -0.468 -8.954 1.565 1.00 89.56 108 PHE A N 1
ATOM 927 C CA . PHE A 1 108 ? 0.266 -7.700 1.492 1.00 89.56 108 PHE A CA 1
ATOM 928 C C . PHE A 1 108 ? 1.370 -7.869 0.455 1.00 89.56 108 PHE A C 1
ATOM 930 O O . PHE A 1 108 ? 2.058 -8.889 0.447 1.00 89.56 108 PHE A O 1
ATOM 937 N N . SER A 1 109 ? 1.507 -6.906 -0.450 1.00 88.69 109 SER A N 1
ATOM 938 C CA . SER A 1 109 ? 2.588 -6.910 -1.433 1.00 88.69 109 SER A CA 1
ATOM 939 C C . SER A 1 109 ? 3.196 -5.516 -1.535 1.00 88.69 109 SER A C 1
ATOM 941 O O . SER A 1 109 ? 2.444 -4.549 -1.670 1.00 88.69 109 SER A O 1
ATOM 943 N N . PRO A 1 110 ? 4.532 -5.394 -1.497 1.00 89.31 110 PRO A N 1
ATOM 944 C CA . PRO A 1 110 ? 5.205 -4.129 -1.739 1.00 89.31 110 PRO A CA 1
ATOM 945 C C . PRO A 1 110 ? 4.784 -3.504 -3.065 1.00 89.31 110 PRO A C 1
ATOM 947 O O . PRO A 1 110 ? 4.701 -4.189 -4.090 1.00 89.31 110 PRO A O 1
ATOM 950 N N . PHE A 1 111 ? 4.581 -2.183 -3.071 1.00 90.56 111 PHE A N 1
ATOM 951 C CA . PHE A 1 111 ? 4.321 -1.433 -4.299 1.00 90.56 111 PHE A CA 1
ATOM 952 C C . PHE A 1 111 ? 5.332 -1.767 -5.390 1.00 90.56 111 PHE A C 1
ATOM 954 O O . PHE A 1 111 ? 4.944 -1.996 -6.533 1.00 90.56 111 PHE A O 1
ATOM 961 N N . LEU A 1 112 ? 6.618 -1.835 -5.039 1.00 90.62 112 LEU A N 1
ATOM 962 C CA . LEU A 1 112 ? 7.676 -2.051 -6.014 1.00 90.62 112 LEU A CA 1
ATOM 963 C C . LEU A 1 112 ? 7.563 -3.420 -6.705 1.00 90.62 112 LEU A C 1
ATOM 965 O O . LEU A 1 112 ? 7.738 -3.495 -7.920 1.00 90.62 112 LEU A O 1
ATOM 969 N N . ASP A 1 113 ? 7.185 -4.470 -5.971 1.00 90.06 113 ASP A N 1
ATOM 970 C CA . ASP A 1 113 ? 6.935 -5.805 -6.531 1.00 90.06 113 ASP A CA 1
ATOM 971 C C . ASP A 1 113 ? 5.768 -5.771 -7.522 1.00 90.06 113 ASP A C 1
ATOM 973 O O . ASP A 1 113 ? 5.876 -6.258 -8.652 1.00 90.06 113 ASP A O 1
ATOM 977 N N . CYS A 1 114 ? 4.654 -5.157 -7.112 1.00 91.12 114 CYS A N 1
ATOM 978 C CA . CYS A 1 114 ? 3.467 -5.000 -7.950 1.00 91.12 114 CYS A CA 1
ATOM 979 C C . CYS A 1 114 ? 3.775 -4.184 -9.211 1.00 91.12 114 CYS A C 1
ATOM 981 O O . CYS A 1 114 ? 3.373 -4.559 -10.312 1.00 91.12 114 CYS A O 1
ATOM 983 N N . TYR A 1 115 ? 4.517 -3.089 -9.059 1.00 91.38 115 TYR A N 1
ATOM 984 C CA . TYR A 1 115 ? 4.844 -2.163 -10.134 1.00 91.38 115 TYR A CA 1
ATOM 985 C C . TYR A 1 115 ? 5.806 -2.778 -11.155 1.00 91.38 115 TYR A C 1
ATOM 987 O O . TYR A 1 115 ? 5.562 -2.707 -12.359 1.00 91.38 115 TYR A O 1
ATOM 995 N N . VAL A 1 116 ? 6.861 -3.457 -10.698 1.00 91.69 116 VAL A N 1
ATOM 996 C CA . VAL A 1 116 ? 7.771 -4.196 -11.584 1.00 91.69 116 VAL A CA 1
ATOM 997 C C . VAL A 1 116 ? 7.017 -5.295 -12.330 1.00 91.69 116 VAL A C 1
ATOM 999 O O . VAL A 1 116 ? 7.174 -5.427 -13.544 1.00 91.69 116 VAL A O 1
ATOM 1002 N N . ASN A 1 117 ? 6.153 -6.052 -11.647 1.00 89.88 117 ASN A N 1
ATOM 1003 C CA . ASN A 1 117 ? 5.339 -7.079 -12.299 1.00 89.88 117 ASN A CA 1
ATOM 1004 C C . ASN A 1 117 ? 4.358 -6.492 -13.319 1.00 89.88 117 ASN A C 1
ATOM 1006 O O . ASN A 1 117 ? 4.188 -7.076 -14.390 1.00 89.88 117 ASN A O 1
ATOM 1010 N N . LEU A 1 118 ? 3.757 -5.335 -13.042 1.00 91.06 118 LEU A N 1
ATOM 1011 C CA . LEU A 1 118 ? 2.925 -4.623 -14.009 1.00 91.06 118 LEU A CA 1
ATOM 1012 C C . LEU A 1 118 ? 3.732 -4.262 -15.262 1.00 91.06 118 LEU A C 1
ATOM 1014 O O . LEU A 1 118 ? 3.325 -4.601 -16.367 1.00 91.06 118 LEU A O 1
ATOM 1018 N N . LEU A 1 119 ? 4.902 -3.640 -15.099 1.00 91.81 119 LEU A N 1
ATOM 1019 C CA . LEU A 1 119 ? 5.758 -3.234 -16.218 1.00 91.81 119 LEU A CA 1
ATOM 1020 C C . LEU A 1 119 ? 6.310 -4.418 -17.026 1.00 91.81 119 LEU A C 1
ATOM 1022 O O . LEU A 1 119 ? 6.591 -4.272 -18.212 1.00 91.81 119 LEU A O 1
ATOM 1026 N N . ARG A 1 120 ? 6.459 -5.601 -16.422 1.00 89.19 120 ARG A N 1
ATOM 1027 C CA . ARG A 1 120 ? 6.842 -6.826 -17.149 1.00 89.19 120 ARG A CA 1
ATOM 1028 C C . ARG A 1 120 ? 5.715 -7.373 -18.014 1.00 89.19 120 ARG A C 1
ATOM 1030 O O . ARG A 1 120 ? 5.979 -7.894 -19.096 1.00 89.19 120 ARG A O 1
ATOM 1037 N N . ASN A 1 121 ? 4.485 -7.285 -17.513 1.00 87.62 121 ASN A N 1
ATOM 1038 C CA . ASN A 1 121 ? 3.318 -7.957 -18.083 1.00 87.62 121 ASN A CA 1
ATOM 1039 C C . ASN A 1 121 ? 2.373 -7.011 -18.836 1.00 87.62 121 ASN A C 1
ATOM 1041 O O . ASN A 1 121 ? 1.321 -7.445 -19.300 1.00 87.62 121 ASN A O 1
ATOM 1045 N N . ILE A 1 122 ? 2.705 -5.723 -18.945 1.00 92.19 122 ILE A N 1
ATOM 1046 C CA . ILE A 1 122 ? 1.913 -4.782 -19.732 1.00 92.19 122 ILE A CA 1
ATOM 1047 C C . ILE A 1 122 ? 1.996 -5.156 -21.218 1.00 92.19 122 ILE A C 1
ATOM 1049 O O . ILE A 1 122 ? 3.075 -5.413 -21.747 1.00 92.19 122 ILE A O 1
ATOM 1053 N N . ASN A 1 123 ? 0.841 -5.193 -21.887 1.00 88.25 123 ASN A N 1
ATOM 1054 C CA . ASN A 1 123 ? 0.744 -5.618 -23.289 1.00 88.25 123 ASN A CA 1
ATOM 1055 C C . ASN A 1 123 ? 1.323 -4.591 -24.276 1.00 88.25 123 ASN A C 1
ATOM 1057 O O . ASN A 1 123 ? 1.602 -4.928 -25.423 1.00 88.25 123 ASN A O 1
ATOM 1061 N N . ASP A 1 124 ? 1.468 -3.334 -23.856 1.00 89.81 124 ASP A N 1
ATOM 1062 C CA . ASP A 1 124 ? 2.057 -2.291 -24.689 1.00 89.81 124 ASP A CA 1
ATOM 1063 C C . ASP A 1 124 ? 3.585 -2.398 -24.668 1.00 89.81 124 ASP A C 1
ATOM 1065 O O . ASP A 1 124 ? 4.238 -2.115 -23.658 1.00 89.81 124 ASP A O 1
ATOM 1069 N N . ILE A 1 125 ? 4.154 -2.772 -25.814 1.00 84.06 125 ILE A N 1
ATOM 1070 C CA . ILE A 1 125 ? 5.592 -2.977 -26.002 1.00 84.06 125 ILE A CA 1
ATOM 1071 C C . ILE A 1 125 ? 6.431 -1.727 -25.692 1.00 84.06 125 ILE A C 1
ATOM 1073 O O . ILE A 1 125 ? 7.590 -1.852 -25.302 1.00 84.06 125 ILE A O 1
ATOM 1077 N N . ASN A 1 126 ? 5.860 -0.521 -25.802 1.00 88.44 126 ASN A N 1
ATOM 1078 C CA . ASN A 1 126 ? 6.574 0.722 -25.491 1.00 88.44 126 ASN A CA 1
ATOM 1079 C C . ASN A 1 126 ? 6.800 0.893 -23.983 1.00 88.44 126 ASN A C 1
ATOM 1081 O O . ASN A 1 126 ? 7.776 1.516 -23.547 1.00 88.44 126 ASN A O 1
ATOM 1085 N N . TYR A 1 127 ? 5.908 0.324 -23.173 1.00 84.81 127 TYR A N 1
ATOM 1086 C CA . TYR A 1 127 ? 5.959 0.396 -21.714 1.00 84.81 127 TYR A CA 1
ATOM 1087 C C . TYR A 1 127 ? 6.463 -0.893 -21.076 1.00 84.81 127 TYR A C 1
ATOM 1089 O O . TYR A 1 127 ? 6.900 -0.855 -19.926 1.00 84.81 127 TYR A O 1
ATOM 1097 N N . GLN A 1 128 ? 6.474 -2.001 -21.819 1.00 90.31 128 GLN A N 1
ATOM 1098 C CA . GLN A 1 128 ? 7.014 -3.259 -21.338 1.00 90.31 128 GLN A CA 1
ATOM 1099 C C . GLN A 1 128 ? 8.500 -3.115 -20.992 1.00 90.31 128 GLN A C 1
ATOM 1101 O O . GLN A 1 128 ? 9.282 -2.477 -21.707 1.00 90.31 128 GLN A O 1
ATOM 1106 N N . ARG A 1 129 ? 8.903 -3.674 -19.851 1.00 90.50 129 ARG A N 1
ATOM 1107 C CA . ARG A 1 129 ? 10.290 -3.647 -19.376 1.00 90.50 129 ARG A CA 1
ATOM 1108 C C . ARG A 1 129 ? 10.791 -5.057 -19.111 1.00 90.50 129 ARG A C 1
ATOM 1110 O O . ARG A 1 129 ? 10.185 -5.820 -18.361 1.00 90.50 129 ARG A O 1
ATOM 1117 N N . ASP A 1 130 ? 11.942 -5.368 -19.698 1.00 90.69 130 ASP A N 1
ATOM 1118 C CA . ASP A 1 130 ? 12.662 -6.616 -19.463 1.00 90.69 130 ASP A CA 1
ATOM 1119 C C . ASP A 1 130 ? 13.639 -6.441 -18.290 1.00 90.69 130 ASP A C 1
ATOM 1121 O O . ASP A 1 130 ? 14.767 -5.953 -18.423 1.00 90.69 130 ASP A O 1
ATOM 1125 N N . PHE A 1 131 ? 13.152 -6.774 -17.098 1.00 91.25 131 PHE A N 1
ATOM 1126 C CA . PHE A 1 131 ? 13.931 -6.722 -15.868 1.00 91.25 131 PHE A CA 1
ATOM 1127 C C . PHE A 1 131 ? 14.870 -7.926 -15.774 1.00 91.25 131 PHE A C 1
ATOM 1129 O O . PHE A 1 131 ? 14.425 -9.071 -15.815 1.00 91.25 131 PHE A O 1
ATOM 1136 N N . LYS A 1 132 ? 16.170 -7.665 -15.610 1.00 90.25 132 LYS A N 1
ATOM 1137 C CA . LYS A 1 132 ? 17.231 -8.680 -15.603 1.00 90.25 132 LYS A CA 1
ATOM 1138 C C . LYS A 1 132 ? 17.838 -8.855 -14.226 1.00 90.25 132 LYS A C 1
ATOM 1140 O O . LYS A 1 132 ? 18.022 -7.876 -13.505 1.00 90.25 132 LYS A O 1
ATOM 1145 N N . ARG A 1 133 ? 18.196 -10.097 -13.887 1.00 89.25 133 ARG A N 1
ATOM 1146 C CA . ARG A 1 133 ? 18.840 -10.432 -12.611 1.00 89.25 133 ARG A CA 1
ATOM 1147 C C . ARG A 1 133 ? 20.090 -9.579 -12.393 1.00 89.25 133 ARG A C 1
ATOM 1149 O O . ARG A 1 133 ? 20.828 -9.299 -13.333 1.00 89.25 133 ARG A O 1
ATOM 1156 N N . GLU A 1 134 ? 20.292 -9.160 -11.150 1.00 88.06 134 GLU A N 1
ATOM 1157 C CA . GLU A 1 134 ? 21.399 -8.333 -10.662 1.00 88.06 134 GLU A CA 1
ATOM 1158 C C . GLU A 1 134 ? 21.516 -6.943 -11.308 1.00 88.06 134 GLU A C 1
ATOM 1160 O O . GLU A 1 134 ? 22.360 -6.149 -10.880 1.00 88.06 134 GLU A O 1
ATOM 1165 N N . ARG A 1 135 ? 20.655 -6.583 -12.271 1.00 94.06 135 ARG A N 1
ATOM 1166 C CA . ARG A 1 135 ? 20.624 -5.228 -12.820 1.00 94.06 135 ARG A CA 1
ATOM 1167 C C . ARG A 1 135 ? 19.959 -4.259 -11.858 1.00 94.06 135 ARG A C 1
ATOM 1169 O O . ARG A 1 135 ? 19.002 -4.601 -11.162 1.00 94.06 135 ARG A O 1
ATOM 1176 N N . LYS A 1 136 ? 20.501 -3.042 -11.852 1.00 96.00 136 LYS A N 1
ATOM 1177 C CA . LYS A 1 136 ? 20.026 -1.909 -11.063 1.00 96.00 136 LYS A CA 1
ATOM 1178 C C . LYS A 1 136 ? 19.146 -1.013 -11.921 1.00 96.00 136 LYS A C 1
ATOM 1180 O O . LYS A 1 136 ? 19.431 -0.809 -13.101 1.00 96.00 136 LYS A O 1
ATOM 1185 N N . TYR A 1 137 ? 18.106 -0.480 -11.308 1.00 95.81 137 TYR A N 1
ATOM 1186 C CA . TYR A 1 137 ? 17.084 0.338 -11.936 1.00 95.81 137 TYR A CA 1
ATOM 1187 C C . TYR A 1 137 ? 16.766 1.523 -11.031 1.00 95.81 137 TYR A C 1
ATOM 1189 O O . TYR A 1 137 ? 16.944 1.452 -9.815 1.00 95.81 137 TYR A O 1
ATOM 1197 N N . LEU A 1 138 ? 16.296 2.605 -11.646 1.00 94.56 138 LEU A N 1
ATOM 1198 C CA . LEU A 1 138 ? 15.885 3.822 -10.961 1.00 94.56 138 LEU A CA 1
ATOM 1199 C C . LEU A 1 138 ? 14.412 4.086 -11.258 1.00 94.56 138 LEU A C 1
ATOM 1201 O O . LEU A 1 138 ? 14.000 4.076 -12.419 1.00 94.56 138 LEU A O 1
ATOM 1205 N N . ILE A 1 139 ? 13.638 4.337 -10.209 1.00 91.69 139 ILE A N 1
ATOM 1206 C CA . ILE A 1 139 ? 12.313 4.947 -10.304 1.00 91.69 139 ILE A CA 1
ATOM 1207 C C . ILE A 1 139 ? 12.438 6.378 -9.814 1.00 91.69 139 ILE A C 1
ATOM 1209 O O . ILE A 1 139 ? 12.997 6.626 -8.750 1.00 91.69 139 ILE A O 1
ATOM 1213 N N . CYS A 1 140 ? 11.915 7.297 -10.614 1.00 91.00 140 CYS A N 1
ATOM 1214 C CA . CYS A 1 140 ? 11.747 8.690 -10.247 1.00 91.00 140 CYS A CA 1
ATOM 1215 C C . CYS A 1 140 ? 10.247 8.963 -10.140 1.00 91.00 140 CYS A C 1
ATOM 1217 O O . CYS A 1 140 ? 9.510 8.709 -11.097 1.00 91.00 140 CYS A O 1
ATOM 1219 N N . SER A 1 141 ? 9.804 9.453 -8.988 1.00 87.69 141 SER A N 1
ATOM 1220 C CA . SER A 1 141 ? 8.438 9.920 -8.767 1.00 87.69 141 SER A CA 1
ATOM 1221 C C . SER A 1 141 ? 8.442 11.404 -8.438 1.00 87.69 141 SER A C 1
ATOM 1223 O O . SER A 1 141 ? 9.312 11.892 -7.722 1.00 87.69 141 SER A O 1
ATOM 1225 N N . MET A 1 142 ? 7.452 12.115 -8.969 1.00 88.25 142 MET A N 1
ATOM 1226 C CA . MET A 1 142 ? 7.222 13.530 -8.700 1.00 88.25 142 MET A CA 1
ATOM 1227 C C . MET A 1 142 ? 5.808 13.663 -8.158 1.00 88.25 142 MET A C 1
ATOM 1229 O O . MET A 1 142 ? 4.847 13.362 -8.871 1.00 88.25 142 MET A O 1
ATOM 1233 N N . VAL A 1 143 ? 5.684 14.072 -6.901 1.00 84.81 143 VAL A N 1
ATOM 1234 C CA . VAL A 1 143 ? 4.397 14.201 -6.219 1.00 84.81 143 VAL A CA 1
ATOM 1235 C C . VAL A 1 143 ? 4.221 15.661 -5.807 1.00 84.81 143 VAL A C 1
ATOM 1237 O O . VAL A 1 143 ? 5.062 16.179 -5.074 1.00 84.81 143 VAL A O 1
ATOM 1240 N N . PRO A 1 144 ? 3.182 16.360 -6.294 1.00 81.62 144 PRO A N 1
ATOM 1241 C CA . PRO A 1 144 ? 2.900 17.713 -5.837 1.00 81.62 144 PRO A CA 1
ATOM 1242 C C . PRO A 1 144 ? 2.424 17.686 -4.380 1.00 81.62 144 PRO A C 1
ATOM 1244 O O . PRO A 1 144 ? 1.555 16.886 -4.033 1.00 81.62 144 PRO A O 1
ATOM 1247 N N . ASN A 1 145 ? 2.959 18.584 -3.558 1.00 81.75 145 ASN A N 1
ATOM 1248 C CA . ASN A 1 145 ? 2.463 18.868 -2.220 1.00 81.75 145 ASN A CA 1
ATOM 1249 C C . ASN A 1 145 ? 1.608 20.140 -2.279 1.00 81.75 145 ASN A C 1
ATOM 1251 O O . ASN A 1 145 ? 2.100 21.231 -2.573 1.00 81.75 145 ASN A O 1
ATOM 1255 N N . ILE A 1 146 ? 0.307 19.976 -2.044 1.00 76.12 146 ILE A N 1
ATOM 1256 C CA . ILE A 1 146 ? -0.677 21.057 -2.150 1.00 76.12 146 ILE A CA 1
ATOM 1257 C C . ILE A 1 146 ? -0.557 22.017 -0.959 1.00 76.12 146 ILE A C 1
ATOM 1259 O O . ILE A 1 146 ? -0.719 23.223 -1.141 1.00 76.12 146 ILE A O 1
ATOM 1263 N N . GLU A 1 147 ? -0.230 21.511 0.233 1.00 76.12 147 GLU A N 1
ATOM 1264 C CA . GLU A 1 147 ? -0.124 22.321 1.450 1.00 76.12 147 GLU A CA 1
ATOM 1265 C C . GLU A 1 147 ? 1.047 23.301 1.378 1.00 76.12 147 GLU A C 1
ATOM 1267 O O . GLU A 1 147 ? 0.917 24.473 1.739 1.00 76.12 147 GLU A O 1
ATOM 1272 N N . THR A 1 148 ? 2.192 22.828 0.884 1.00 78.75 148 THR A N 1
ATOM 1273 C CA . THR A 1 148 ? 3.424 23.624 0.805 1.00 78.75 148 THR A CA 1
ATOM 1274 C C . THR A 1 148 ? 3.631 24.288 -0.558 1.00 78.75 148 THR A C 1
ATOM 1276 O O . THR A 1 148 ? 4.595 25.037 -0.725 1.00 78.75 148 THR A O 1
ATOM 1279 N N . ASP A 1 149 ? 2.732 24.058 -1.528 1.00 82.50 149 ASP A N 1
ATOM 1280 C CA . ASP A 1 149 ? 2.895 24.460 -2.934 1.00 82.50 149 ASP A CA 1
ATOM 1281 C C . ASP A 1 149 ? 4.304 24.097 -3.445 1.00 82.50 149 ASP A C 1
ATOM 1283 O O . ASP A 1 149 ? 5.078 24.935 -3.929 1.00 82.50 149 ASP A O 1
ATOM 1287 N N . SER A 1 150 ? 4.661 22.827 -3.259 1.00 86.38 150 SER A N 1
ATOM 1288 C CA . SER A 1 150 ? 5.966 22.253 -3.589 1.00 86.38 150 SER A CA 1
ATOM 1289 C C . SER A 1 150 ? 5.801 20.966 -4.406 1.00 86.38 150 SER A C 1
ATOM 1291 O O . SER A 1 150 ? 4.691 20.497 -4.668 1.00 86.38 150 SER A O 1
ATOM 1293 N N . ILE A 1 151 ? 6.909 20.403 -4.875 1.00 86.12 151 ILE A N 1
ATOM 1294 C CA . ILE A 1 151 ? 6.955 19.101 -5.533 1.00 86.12 151 ILE A CA 1
ATOM 1295 C C . ILE A 1 151 ? 8.020 18.265 -4.832 1.00 86.12 151 ILE A C 1
ATOM 1297 O O . ILE A 1 151 ? 9.199 18.625 -4.817 1.00 86.12 151 ILE A O 1
ATOM 1301 N N . THR A 1 152 ? 7.617 17.118 -4.300 1.00 88.44 152 THR A N 1
ATOM 1302 C CA . THR A 1 152 ? 8.540 16.103 -3.801 1.00 88.44 152 THR A CA 1
ATOM 1303 C C . THR A 1 152 ? 9.026 15.251 -4.966 1.00 88.44 152 THR A C 1
ATOM 1305 O O . THR A 1 152 ? 8.235 14.623 -5.672 1.00 88.44 152 THR A O 1
ATOM 1308 N N . PHE A 1 153 ? 10.339 15.224 -5.162 1.00 89.62 153 PHE A N 1
ATOM 1309 C CA . PHE A 1 153 ? 11.025 14.331 -6.085 1.00 89.62 153 PHE A CA 1
ATOM 1310 C C . PHE A 1 153 ? 11.615 13.183 -5.280 1.00 89.62 153 PHE A C 1
ATOM 1312 O O . PHE A 1 153 ? 12.469 13.417 -4.429 1.00 89.62 153 PHE A O 1
ATOM 1319 N N . SER A 1 154 ? 11.195 11.955 -5.561 1.00 90.31 154 SER A N 1
ATOM 1320 C CA . SER A 1 154 ? 11.753 10.760 -4.927 1.00 90.31 154 SER A CA 1
ATOM 1321 C C . SER A 1 154 ? 12.469 9.908 -5.963 1.00 90.31 154 SER A C 1
ATOM 1323 O O . SER A 1 154 ? 11.941 9.639 -7.044 1.00 90.31 154 SER A O 1
ATOM 1325 N N . LEU A 1 155 ? 13.678 9.477 -5.624 1.00 92.81 155 LEU A N 1
ATOM 1326 C CA . LEU A 1 155 ? 14.504 8.580 -6.408 1.00 92.81 155 LEU A CA 1
ATOM 1327 C C . LEU A 1 155 ? 14.693 7.277 -5.634 1.00 92.81 155 LEU A C 1
ATOM 1329 O O . LEU A 1 155 ? 15.234 7.267 -4.532 1.00 92.81 155 LEU A O 1
ATOM 1333 N N . ILE A 1 156 ? 14.282 6.166 -6.235 1.00 92.94 156 ILE A N 1
ATOM 1334 C CA . ILE A 1 156 ? 14.434 4.833 -5.654 1.00 92.94 156 ILE A CA 1
ATOM 1335 C C . ILE A 1 156 ? 15.320 4.014 -6.577 1.00 92.94 156 ILE A C 1
ATOM 1337 O O . ILE A 1 156 ? 14.961 3.726 -7.722 1.00 92.94 156 ILE A O 1
ATOM 1341 N N . CYS A 1 157 ? 16.481 3.627 -6.067 1.00 94.88 157 CYS A N 1
ATOM 1342 C CA . CYS A 1 157 ? 17.383 2.686 -6.703 1.00 94.88 157 CYS A CA 1
ATOM 1343 C C . CYS A 1 157 ? 17.108 1.288 -6.166 1.00 94.88 157 CYS A C 1
ATOM 1345 O O . CYS A 1 157 ? 17.213 1.038 -4.965 1.00 94.88 157 CYS A O 1
ATOM 1347 N N . PHE A 1 158 ? 16.806 0.356 -7.060 1.00 94.25 158 PHE A N 1
ATOM 1348 C CA . PHE A 1 158 ? 16.586 -1.040 -6.708 1.00 94.25 158 PHE A CA 1
ATOM 1349 C C . PHE A 1 158 ? 17.342 -1.965 -7.648 1.00 94.25 158 PHE A C 1
ATOM 1351 O O . PHE A 1 158 ? 17.692 -1.609 -8.772 1.00 94.25 158 PHE A O 1
ATOM 1358 N N . GLN A 1 159 ? 17.599 -3.174 -7.177 1.00 95.06 159 GLN A N 1
ATOM 1359 C CA . GLN A 1 159 ? 18.235 -4.234 -7.932 1.00 95.06 159 GLN A CA 1
ATOM 1360 C C . GLN A 1 159 ? 17.294 -5.419 -8.031 1.00 95.06 159 GLN A C 1
ATOM 1362 O O . GLN A 1 159 ? 16.726 -5.850 -7.033 1.00 95.06 159 GLN A O 1
ATOM 1367 N N . MET A 1 160 ? 17.167 -5.990 -9.221 1.00 93.88 160 MET A N 1
ATOM 1368 C CA . MET A 1 160 ? 16.423 -7.234 -9.378 1.00 93.88 160 MET A CA 1
ATOM 1369 C C . MET A 1 160 ? 17.246 -8.395 -8.834 1.00 93.88 160 MET A C 1
ATOM 1371 O O . MET A 1 160 ? 18.385 -8.613 -9.247 1.00 93.88 160 MET A O 1
ATOM 1375 N N . GLN A 1 161 ? 16.668 -9.161 -7.926 1.00 89.19 161 GLN A N 1
ATOM 1376 C CA . GLN A 1 161 ? 17.278 -10.343 -7.330 1.00 89.19 161 GLN A CA 1
ATOM 1377 C C . GLN A 1 161 ? 16.311 -11.518 -7.469 1.00 89.19 161 GLN A C 1
ATOM 1379 O O . GLN A 1 161 ? 15.160 -11.338 -7.853 1.00 89.19 161 GLN A O 1
ATOM 1384 N N . ASN A 1 162 ? 16.766 -12.739 -7.206 1.00 83.44 162 ASN A N 1
ATOM 1385 C CA . ASN A 1 162 ? 15.829 -13.855 -7.115 1.00 83.44 162 ASN A CA 1
ATOM 1386 C C . ASN A 1 162 ? 14.999 -13.722 -5.840 1.00 83.44 162 ASN A C 1
ATOM 1388 O O . ASN A 1 162 ? 15.543 -13.327 -4.805 1.00 83.44 162 ASN A O 1
ATOM 1392 N N . ALA A 1 163 ? 13.735 -14.140 -5.902 1.00 79.25 163 ALA A N 1
ATOM 1393 C CA . ALA A 1 163 ? 12.919 -14.320 -4.710 1.00 79.25 163 ALA A CA 1
ATOM 1394 C C . ALA A 1 163 ? 13.689 -15.142 -3.657 1.00 79.25 163 ALA A C 1
ATOM 1396 O O . ALA A 1 163 ? 14.280 -16.186 -3.970 1.00 79.25 163 ALA A O 1
ATOM 1397 N N . LYS A 1 164 ? 13.701 -14.667 -2.407 1.00 72.00 164 LYS A N 1
ATOM 1398 C CA . LYS A 1 164 ? 14.461 -15.284 -1.302 1.00 72.00 164 LYS A CA 1
ATOM 1399 C C . LYS A 1 164 ? 14.019 -16.727 -1.047 1.00 72.00 164 LYS A C 1
ATOM 1401 O O . LYS A 1 164 ? 14.808 -17.565 -0.626 1.00 72.00 164 LYS A O 1
ATOM 1406 N N . GLU A 1 165 ? 12.770 -17.040 -1.355 1.00 67.56 165 GLU A N 1
ATOM 1407 C CA . GLU A 1 165 ? 12.177 -18.363 -1.214 1.00 67.56 165 GLU A CA 1
ATOM 1408 C C . GLU A 1 165 ? 12.744 -19.354 -2.243 1.00 67.56 165 GLU A C 1
ATOM 1410 O O . GLU A 1 165 ? 12.879 -20.541 -1.953 1.00 67.56 165 GLU A O 1
ATOM 1415 N N . LEU A 1 166 ? 13.144 -18.891 -3.434 1.00 62.09 166 LEU A N 1
ATOM 1416 C CA . LEU A 1 166 ? 13.712 -19.766 -4.463 1.00 62.09 166 LEU A CA 1
ATOM 1417 C C . LEU A 1 166 ? 15.129 -20.230 -4.137 1.00 62.09 166 LEU A C 1
ATOM 1419 O O . LEU A 1 166 ? 15.484 -21.371 -4.448 1.00 62.09 166 LEU A O 1
ATOM 1423 N N . SER A 1 167 ? 15.936 -19.375 -3.504 1.00 58.12 167 SER A N 1
ATOM 1424 C CA . SER A 1 167 ? 17.293 -19.746 -3.090 1.00 58.12 167 SER A CA 1
ATOM 1425 C C . SER A 1 167 ? 17.283 -20.798 -1.979 1.00 58.12 167 SER A C 1
ATOM 1427 O O . SER A 1 167 ? 18.185 -21.635 -1.932 1.00 58.12 167 SER A O 1
ATOM 1429 N N . ALA A 1 168 ? 16.233 -20.813 -1.151 1.00 60.22 168 ALA A N 1
ATOM 1430 C CA . ALA A 1 168 ? 16.023 -21.812 -0.108 1.00 60.22 168 ALA A CA 1
ATOM 1431 C C . ALA A 1 168 ? 15.561 -23.176 -0.655 1.00 60.22 168 ALA A C 1
ATOM 1433 O O . ALA A 1 168 ? 15.905 -24.211 -0.087 1.00 60.22 168 ALA A O 1
ATOM 1434 N N . VAL A 1 169 ? 14.796 -23.195 -1.754 1.00 61.16 169 VAL A N 1
ATOM 1435 C CA . VAL A 1 169 ? 14.156 -24.421 -2.265 1.00 61.16 169 VAL A CA 1
ATOM 1436 C C . VAL A 1 169 ? 14.993 -25.125 -3.338 1.00 61.16 169 VAL A C 1
ATOM 1438 O O . VAL A 1 169 ? 14.971 -26.353 -3.418 1.00 61.16 169 VAL A O 1
ATOM 1441 N N . SER A 1 170 ? 15.754 -24.404 -4.174 1.00 62.00 170 SER A N 1
ATOM 1442 C CA . SER A 1 170 ? 16.600 -25.054 -5.187 1.00 62.00 170 SER A CA 1
ATOM 1443 C C . SER A 1 170 ? 17.683 -24.153 -5.776 1.00 62.00 170 SER A C 1
ATOM 1445 O O . SER A 1 170 ? 17.400 -23.121 -6.385 1.00 62.00 170 SER A O 1
ATOM 1447 N N . LYS A 1 171 ? 18.934 -24.638 -5.760 1.00 62.38 171 LYS A N 1
ATOM 1448 C CA . LYS A 1 171 ? 20.065 -23.998 -6.459 1.00 62.38 171 LYS A CA 1
ATOM 1449 C C . LYS A 1 171 ? 19.842 -23.872 -7.973 1.00 62.38 171 LYS A C 1
ATOM 1451 O O . LYS A 1 171 ? 20.307 -22.910 -8.567 1.00 62.38 171 LYS A O 1
ATOM 1456 N N . LYS A 1 172 ? 19.116 -24.812 -8.597 1.00 62.62 172 LYS A N 1
ATOM 1457 C CA . LYS A 1 172 ? 18.855 -24.815 -10.050 1.00 62.62 172 LYS A CA 1
ATOM 1458 C C . LYS A 1 172 ? 17.799 -23.777 -10.452 1.00 62.62 172 LYS A C 1
ATOM 1460 O O . LYS A 1 172 ? 17.905 -23.178 -11.517 1.00 62.62 172 LYS A O 1
ATOM 1465 N N . LEU A 1 173 ? 16.806 -23.540 -9.591 1.00 59.50 173 LEU A N 1
ATOM 1466 C CA . LEU A 1 173 ? 15.819 -22.470 -9.788 1.00 59.50 173 LEU A CA 1
ATOM 1467 C C . LEU A 1 173 ? 16.434 -21.095 -9.505 1.00 59.50 173 LEU A C 1
ATOM 1469 O O . LEU A 1 173 ? 16.174 -20.151 -10.243 1.00 59.50 173 LEU A O 1
ATOM 1473 N N . ALA A 1 174 ? 17.332 -21.013 -8.520 1.00 59.06 174 ALA A N 1
ATOM 1474 C CA . ALA A 1 174 ? 18.080 -19.800 -8.202 1.00 59.06 174 ALA A CA 1
ATOM 1475 C C . ALA A 1 174 ? 19.033 -19.338 -9.326 1.00 59.06 174 ALA A C 1
ATOM 1477 O O . ALA A 1 174 ? 19.428 -18.178 -9.365 1.00 59.06 174 ALA A O 1
ATOM 1478 N N . THR A 1 175 ? 19.418 -20.205 -10.265 1.00 58.97 175 THR A N 1
ATOM 1479 C CA . THR A 1 175 ? 20.276 -19.808 -11.397 1.00 58.97 175 THR A CA 1
ATOM 1480 C C . THR A 1 175 ? 19.514 -19.267 -12.611 1.00 58.97 175 THR A C 1
ATOM 1482 O O . THR A 1 175 ? 20.156 -18.736 -13.519 1.00 58.97 175 THR A O 1
ATOM 1485 N N . GLY A 1 176 ? 18.180 -19.363 -12.649 1.00 59.41 176 GLY A N 1
ATOM 1486 C CA . GLY A 1 176 ? 17.353 -18.851 -13.753 1.00 59.41 176 GLY A CA 1
ATOM 1487 C C . GLY A 1 176 ? 16.930 -17.384 -13.592 1.00 59.41 176 GLY A C 1
ATOM 1488 O O . GLY A 1 176 ? 17.146 -16.785 -12.545 1.00 59.41 176 GLY A O 1
ATOM 1489 N N . GLU A 1 177 ? 16.282 -16.815 -14.616 1.00 61.88 177 GLU A N 1
ATOM 1490 C CA . GLU A 1 177 ? 15.541 -15.532 -14.538 1.00 61.88 177 GLU A CA 1
ATOM 1491 C C . GLU A 1 177 ? 14.096 -15.741 -14.032 1.00 61.88 177 GLU A C 1
ATOM 1493 O O . GLU A 1 177 ? 13.155 -15.042 -14.418 1.00 61.88 177 GLU A O 1
ATOM 1498 N N . LEU A 1 178 ? 13.893 -16.760 -13.196 1.00 66.19 178 LEU A N 1
ATOM 1499 C CA . LEU A 1 178 ? 12.581 -17.150 -12.694 1.00 66.19 178 LEU A CA 1
ATOM 1500 C C . LEU A 1 178 ? 12.291 -16.395 -11.396 1.00 66.19 178 LEU A C 1
ATOM 1502 O O . LEU A 1 178 ? 13.105 -16.412 -10.480 1.00 66.19 178 LEU A O 1
ATOM 1506 N N . LEU A 1 179 ? 11.116 -15.758 -11.329 1.00 77.94 179 LEU A N 1
ATOM 1507 C CA . LEU A 1 179 ? 10.605 -15.047 -10.146 1.00 77.94 179 LEU A CA 1
ATOM 1508 C C . LEU A 1 179 ? 11.615 -14.039 -9.566 1.00 77.94 179 LEU A C 1
ATOM 1510 O O . LEU A 1 179 ? 12.018 -14.108 -8.406 1.00 77.94 179 LEU A O 1
ATOM 1514 N N . LEU A 1 180 ? 12.027 -13.094 -10.413 1.00 86.88 180 LEU A N 1
ATOM 1515 C CA . LEU A 1 180 ? 12.808 -11.940 -9.983 1.00 86.88 180 LEU A CA 1
ATOM 1516 C C . LEU A 1 180 ? 11.952 -10.978 -9.151 1.00 86.88 180 LEU A C 1
ATOM 1518 O O . LEU A 1 180 ? 10.869 -10.590 -9.593 1.00 86.88 180 LEU A O 1
ATOM 1522 N N . THR A 1 181 ? 12.483 -10.550 -8.009 1.00 89.44 181 THR A N 1
ATOM 1523 C CA . THR A 1 181 ? 11.896 -9.561 -7.099 1.00 89.44 181 THR A CA 1
ATOM 1524 C C . THR A 1 181 ? 12.837 -8.360 -6.953 1.00 89.44 181 THR A C 1
ATOM 1526 O O . THR A 1 181 ? 14.059 -8.540 -6.906 1.00 89.44 181 THR A O 1
ATOM 1529 N N . PRO A 1 182 ? 12.319 -7.129 -6.910 1.00 92.94 182 PRO A N 1
ATOM 1530 C CA . PRO A 1 182 ? 13.125 -5.946 -6.657 1.00 92.94 182 PRO A CA 1
ATOM 1531 C C . PRO A 1 182 ? 13.566 -5.860 -5.185 1.00 92.94 182 PRO A C 1
ATOM 1533 O O . PRO A 1 182 ? 12.764 -5.972 -4.267 1.00 92.94 182 PRO A O 1
ATOM 1536 N N . THR A 1 183 ? 14.852 -5.598 -4.965 1.00 91.25 183 THR A N 1
ATOM 1537 C CA . THR A 1 183 ? 15.434 -5.282 -3.654 1.00 91.25 183 THR A CA 1
ATOM 1538 C C . THR A 1 183 ? 15.929 -3.846 -3.678 1.00 91.25 183 THR A C 1
ATOM 1540 O O . THR A 1 183 ? 16.727 -3.477 -4.542 1.00 91.25 183 THR A O 1
ATOM 1543 N N . ILE A 1 184 ? 15.481 -3.026 -2.736 1.00 91.00 184 ILE A N 1
ATOM 1544 C CA . ILE A 1 184 ? 15.860 -1.613 -2.691 1.00 91.00 184 ILE A CA 1
ATOM 1545 C C . ILE A 1 184 ? 17.284 -1.474 -2.177 1.00 91.00 184 ILE A C 1
ATOM 1547 O O . ILE A 1 184 ? 17.678 -2.101 -1.198 1.00 91.00 184 ILE A O 1
ATOM 1551 N N . LEU A 1 185 ? 18.063 -0.673 -2.896 1.00 92.00 185 LEU A N 1
ATOM 1552 C CA . LEU A 1 185 ? 19.448 -0.364 -2.571 1.00 92.00 185 LEU A CA 1
ATOM 1553 C C . LEU A 1 185 ? 19.575 1.012 -1.927 1.00 92.00 185 LEU A C 1
ATOM 1555 O O . LEU A 1 185 ? 20.421 1.207 -1.059 1.00 92.00 185 LEU A O 1
ATOM 1559 N N . HIS A 1 186 ? 18.788 1.975 -2.404 1.00 90.25 186 HIS A N 1
ATOM 1560 C CA . HIS A 1 186 ? 18.851 3.353 -1.950 1.00 90.25 186 HIS A CA 1
ATOM 1561 C C . HIS A 1 186 ? 17.546 4.080 -2.261 1.00 90.25 186 HIS A C 1
ATOM 1563 O O . HIS A 1 186 ? 16.967 3.870 -3.327 1.00 90.25 186 HIS A O 1
ATOM 1569 N N . THR A 1 187 ? 17.146 4.969 -1.361 1.00 90.62 187 THR A N 1
ATOM 1570 C CA . THR A 1 187 ? 16.010 5.868 -1.542 1.00 90.62 187 THR A CA 1
ATOM 1571 C C . THR A 1 187 ? 16.441 7.263 -1.119 1.00 90.62 187 THR A C 1
ATOM 1573 O O . THR A 1 187 ? 16.992 7.435 -0.033 1.00 90.62 187 THR A O 1
ATOM 1576 N N . GLU A 1 188 ? 16.173 8.243 -1.969 1.00 90.88 188 GLU A N 1
ATOM 1577 C CA . GLU A 1 188 ? 16.400 9.659 -1.702 1.00 90.88 188 GLU A CA 1
ATOM 1578 C C . GLU A 1 188 ? 15.134 10.429 -2.068 1.00 90.88 188 GLU A C 1
ATOM 1580 O O . GLU A 1 188 ? 14.461 10.099 -3.044 1.00 90.88 188 GLU A O 1
ATOM 1585 N N . ALA A 1 189 ? 14.791 11.447 -1.288 1.00 89.62 189 ALA A N 1
ATOM 1586 C CA . ALA A 1 189 ? 13.706 12.352 -1.619 1.00 89.62 189 ALA A CA 1
ATOM 1587 C C . ALA A 1 189 ? 14.128 13.786 -1.321 1.00 89.62 189 ALA A C 1
ATOM 1589 O O . ALA A 1 189 ? 14.722 14.062 -0.280 1.00 89.62 189 ALA A O 1
ATOM 1590 N N . ILE A 1 190 ? 13.805 14.689 -2.240 1.00 89.75 190 ILE A N 1
ATOM 1591 C CA . ILE A 1 190 ? 14.010 16.124 -2.082 1.00 89.75 190 ILE A CA 1
ATOM 1592 C C . ILE A 1 190 ? 12.690 16.842 -2.328 1.00 89.75 190 ILE A C 1
ATOM 1594 O O . ILE A 1 190 ? 11.918 16.474 -3.212 1.00 89.75 190 ILE A O 1
ATOM 1598 N N . GLU A 1 191 ? 12.433 17.882 -1.551 1.00 89.00 191 GLU A N 1
ATOM 1599 C CA . GLU A 1 191 ? 11.304 18.774 -1.770 1.00 89.00 191 GLU A CA 1
ATOM 1600 C C . GLU A 1 191 ? 11.807 20.018 -2.496 1.00 89.00 191 GLU A C 1
ATOM 1602 O O . GLU A 1 191 ? 12.737 20.685 -2.041 1.00 89.00 191 GLU A O 1
ATOM 1607 N N . LEU A 1 192 ? 11.221 20.306 -3.655 1.00 86.50 192 LEU A N 1
ATOM 1608 C CA . LEU A 1 192 ? 11.524 21.501 -4.426 1.00 86.50 192 LEU A CA 1
ATOM 1609 C C . LEU A 1 192 ? 10.313 22.434 -4.399 1.00 86.50 192 LEU A C 1
ATOM 1611 O O . LEU A 1 192 ? 9.189 21.967 -4.585 1.00 86.50 192 LEU A O 1
ATOM 1615 N N . PRO A 1 193 ? 10.501 23.751 -4.205 1.00 84.25 193 PRO A N 1
ATOM 1616 C CA . PRO A 1 193 ? 9.395 24.699 -4.272 1.00 84.25 193 PRO A CA 1
ATOM 1617 C C . PRO A 1 193 ? 8.736 24.652 -5.655 1.00 84.25 193 PRO A C 1
ATOM 1619 O O . PRO A 1 193 ? 9.396 24.340 -6.655 1.00 84.25 193 PRO A O 1
ATOM 1622 N N . SER A 1 194 ? 7.445 25.000 -5.742 1.00 79.81 194 SER A N 1
ATOM 1623 C CA . SER A 1 194 ? 6.779 25.101 -7.043 1.00 79.81 194 SER A CA 1
ATOM 1624 C C . SER A 1 194 ? 7.567 26.016 -7.977 1.00 79.81 194 SER A C 1
ATOM 1626 O O . SER A 1 194 ? 8.191 26.992 -7.551 1.00 79.81 194 SER A O 1
ATOM 1628 N N . LEU A 1 195 ? 7.497 25.751 -9.285 1.00 76.25 195 LEU A N 1
ATOM 1629 C CA . LEU A 1 195 ? 8.152 26.599 -10.286 1.00 76.25 195 LEU A CA 1
ATOM 1630 C C . LEU A 1 195 ? 7.745 28.075 -10.121 1.00 76.25 195 LEU A C 1
ATOM 1632 O O . LEU A 1 195 ? 8.556 28.975 -10.309 1.00 76.25 195 LEU A O 1
ATOM 1636 N N . LYS A 1 196 ? 6.499 28.327 -9.702 1.00 79.31 196 LYS A N 1
ATOM 1637 C CA . LYS A 1 196 ? 5.987 29.663 -9.386 1.00 79.31 196 LYS A CA 1
ATOM 1638 C C . LYS A 1 196 ? 6.738 30.304 -8.219 1.00 79.31 196 LYS A C 1
ATOM 1640 O O . LYS A 1 196 ? 7.108 31.474 -8.318 1.00 79.31 196 LYS A O 1
ATOM 1645 N N . ASN A 1 197 ? 6.958 29.568 -7.135 1.00 79.19 197 ASN A N 1
ATOM 1646 C CA . ASN A 1 197 ? 7.689 30.060 -5.969 1.00 79.19 197 ASN A CA 1
ATOM 1647 C C . ASN A 1 197 ? 9.178 30.230 -6.281 1.00 79.19 197 ASN A C 1
ATOM 1649 O O . ASN A 1 197 ? 9.732 31.283 -5.978 1.00 79.19 197 ASN A O 1
ATOM 1653 N N . LEU A 1 198 ? 9.778 29.296 -7.022 1.00 80.00 198 LEU A N 1
ATOM 1654 C CA . LEU A 1 198 ? 11.153 29.410 -7.512 1.00 80.00 198 LEU A CA 1
ATOM 1655 C C . LEU A 1 198 ? 11.348 30.673 -8.374 1.00 80.00 198 LEU A C 1
ATOM 1657 O O . LEU A 1 198 ? 12.280 31.446 -8.157 1.00 80.00 198 LEU A O 1
ATOM 1661 N N . ILE A 1 199 ? 10.440 30.933 -9.324 1.00 82.19 199 ILE A N 1
ATOM 1662 C CA . ILE A 1 199 ? 10.480 32.142 -10.163 1.00 82.19 199 ILE A CA 1
ATOM 1663 C C . ILE A 1 199 ? 10.328 33.398 -9.303 1.00 82.19 199 ILE A C 1
ATOM 1665 O O . ILE A 1 199 ? 11.089 34.350 -9.482 1.00 82.19 199 ILE A O 1
ATOM 1669 N N . LYS A 1 200 ? 9.381 33.417 -8.356 1.00 82.50 200 LYS A N 1
ATOM 1670 C CA . LYS A 1 200 ? 9.213 34.551 -7.435 1.00 82.50 200 LYS A CA 1
ATOM 1671 C C . LYS A 1 200 ? 10.482 34.818 -6.636 1.00 82.50 200 LYS A C 1
ATOM 1673 O O . LYS A 1 200 ? 10.863 35.979 -6.512 1.00 82.50 200 LYS A O 1
ATOM 1678 N N . GLU A 1 201 ? 11.134 33.788 -6.108 1.00 82.25 201 GLU A N 1
ATOM 1679 C CA . GLU A 1 201 ? 12.379 33.939 -5.356 1.00 82.25 201 GLU A CA 1
ATOM 1680 C C . GLU A 1 201 ? 13.499 34.509 -6.223 1.00 82.25 201 GLU A C 1
ATOM 1682 O O . GLU A 1 201 ? 14.146 35.474 -5.816 1.00 82.25 201 GLU A O 1
ATOM 1687 N N . ILE A 1 202 ? 13.682 33.985 -7.440 1.00 85.88 202 ILE A N 1
ATOM 16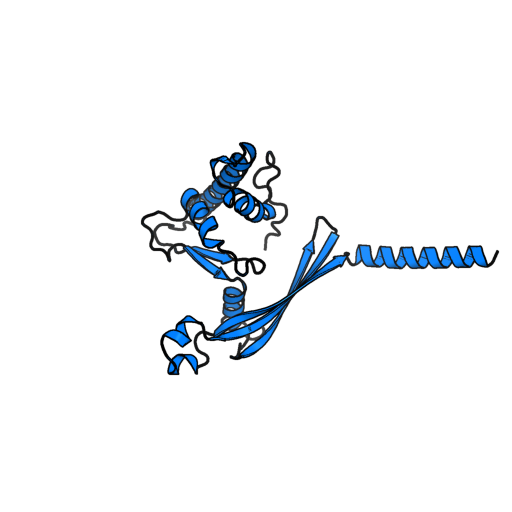88 C CA . ILE A 1 202 ? 14.689 34.481 -8.390 1.00 85.88 202 ILE A CA 1
ATOM 1689 C C . ILE A 1 202 ? 14.428 35.955 -8.732 1.00 85.88 202 ILE A C 1
ATOM 1691 O O . ILE A 1 202 ? 15.336 36.783 -8.634 1.00 85.88 202 ILE A O 1
ATOM 1695 N N . VAL A 1 203 ? 13.185 36.308 -9.077 1.00 85.56 203 VAL A N 1
ATOM 1696 C CA . VAL A 1 203 ? 12.792 37.694 -9.385 1.00 85.56 203 VAL A CA 1
ATOM 1697 C C . VAL A 1 203 ? 13.012 38.607 -8.177 1.00 85.56 203 VAL A C 1
ATOM 1699 O O . VAL A 1 203 ? 13.606 39.674 -8.315 1.00 85.56 203 VAL A O 1
ATOM 1702 N N . SER A 1 204 ? 12.593 38.180 -6.983 1.00 83.44 204 SER A N 1
ATOM 1703 C CA . SER A 1 204 ? 12.744 38.957 -5.744 1.00 83.44 204 SER A CA 1
ATOM 1704 C C . SER A 1 204 ? 14.212 39.170 -5.376 1.00 83.44 204 SER A C 1
ATOM 1706 O O . SER A 1 204 ? 14.588 40.248 -4.917 1.00 83.44 204 SER A O 1
ATOM 1708 N N . LYS A 1 205 ? 15.056 38.153 -5.582 1.00 82.94 205 LYS A N 1
ATOM 1709 C CA . LYS A 1 205 ? 16.498 38.223 -5.332 1.00 82.94 205 LYS A CA 1
ATOM 1710 C C . LYS A 1 205 ? 17.176 39.195 -6.298 1.00 82.94 205 LYS A C 1
ATOM 1712 O O . LYS A 1 205 ? 17.927 40.054 -5.849 1.00 82.94 205 LYS A O 1
ATOM 1717 N N . ASN A 1 206 ? 16.840 39.131 -7.586 1.00 77.00 206 ASN A N 1
ATOM 1718 C CA . ASN A 1 206 ? 17.376 40.046 -8.598 1.00 77.00 206 ASN A CA 1
ATOM 1719 C C . ASN A 1 206 ? 16.900 41.495 -8.392 1.00 77.00 206 ASN A C 1
ATOM 1721 O O . ASN A 1 206 ? 17.687 42.427 -8.526 1.00 77.00 206 ASN A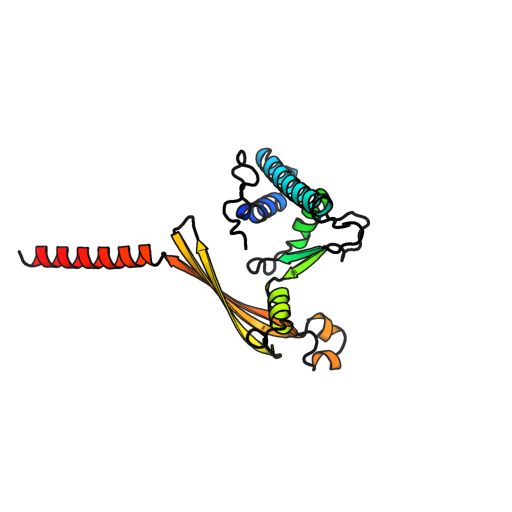 O 1
ATOM 1725 N N . ALA A 1 207 ? 15.645 41.700 -7.982 1.00 73.94 207 ALA A N 1
ATOM 1726 C CA . ALA A 1 207 ? 15.131 43.031 -7.657 1.00 73.94 207 ALA A CA 1
ATOM 1727 C C . ALA A 1 207 ? 15.851 43.660 -6.447 1.00 73.94 207 ALA A C 1
ATOM 1729 O O . ALA A 1 207 ? 16.136 44.857 -6.451 1.00 73.94 207 ALA A O 1
ATOM 1730 N N . LYS A 1 208 ? 16.191 42.858 -5.426 1.00 71.56 208 LYS A N 1
ATOM 1731 C CA . LYS A 1 208 ? 16.959 43.318 -4.256 1.00 71.56 208 LYS A CA 1
ATOM 1732 C C . LYS A 1 208 ? 18.412 43.655 -4.597 1.00 71.56 208 LYS A C 1
ATOM 1734 O O . LYS A 1 208 ? 18.934 44.633 -4.068 1.00 71.56 208 LYS A O 1
ATOM 1739 N N . ILE A 1 209 ? 19.050 42.892 -5.485 1.00 68.25 209 ILE A N 1
ATOM 1740 C CA . ILE A 1 209 ? 20.418 43.178 -5.953 1.00 68.25 209 ILE A CA 1
ATOM 1741 C C . ILE A 1 209 ? 20.453 44.539 -6.663 1.00 68.25 209 ILE A C 1
ATOM 1743 O O . ILE A 1 209 ? 21.222 45.411 -6.265 1.00 68.25 209 ILE A O 1
ATOM 1747 N N . ASN A 1 210 ? 19.523 44.780 -7.591 1.00 59.97 210 ASN A N 1
ATOM 1748 C CA . ASN A 1 210 ? 19.447 46.049 -8.324 1.00 59.97 210 ASN A CA 1
ATOM 1749 C C . ASN A 1 210 ? 19.158 47.253 -7.405 1.00 59.97 210 ASN A C 1
ATOM 1751 O O . ASN A 1 210 ? 19.702 48.339 -7.600 1.00 59.97 210 ASN A O 1
ATOM 1755 N N . ALA A 1 211 ? 18.334 47.073 -6.367 1.00 58.09 211 ALA A N 1
ATOM 1756 C CA . ALA A 1 211 ? 18.078 48.123 -5.379 1.00 58.09 211 ALA A CA 1
ATOM 1757 C C . ALA A 1 211 ? 19.322 48.453 -4.532 1.00 58.09 211 ALA A C 1
ATOM 1759 O O . ALA A 1 211 ? 19.534 49.609 -4.179 1.00 58.09 211 ALA A O 1
ATOM 1760 N N . THR A 1 212 ? 20.164 47.460 -4.237 1.00 57.84 212 THR A N 1
ATOM 1761 C CA . THR A 1 212 ? 21.379 47.646 -3.425 1.00 57.84 212 THR A CA 1
ATOM 1762 C C . THR A 1 212 ? 22.493 48.330 -4.228 1.00 57.84 212 THR A C 1
ATOM 1764 O O . THR A 1 212 ? 23.187 49.193 -3.696 1.00 57.84 212 THR A O 1
ATOM 1767 N N . GLU A 1 213 ? 22.615 48.030 -5.525 1.00 55.00 213 GLU A N 1
ATOM 1768 C CA . GLU A 1 213 ? 23.547 48.718 -6.434 1.00 55.00 213 GLU A CA 1
ATOM 1769 C C . GLU A 1 213 ? 23.154 50.182 -6.687 1.00 55.00 213 GLU A C 1
ATOM 1771 O O . GLU A 1 213 ? 24.020 51.045 -6.800 1.00 55.00 213 GLU A O 1
ATOM 1776 N N . THR A 1 214 ? 21.854 50.494 -6.688 1.00 51.97 214 THR A N 1
ATOM 1777 C CA . THR A 1 214 ? 21.364 51.875 -6.862 1.00 51.97 214 THR A CA 1
ATOM 1778 C C . THR A 1 214 ? 21.633 52.749 -5.627 1.00 51.97 214 THR A C 1
ATOM 1780 O O . THR A 1 214 ? 21.863 53.945 -5.764 1.00 51.97 214 THR A O 1
ATOM 1783 N N . ILE A 1 215 ? 21.646 52.164 -4.422 1.00 5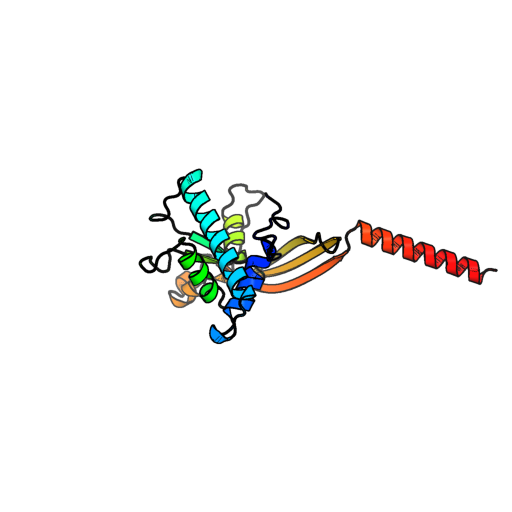2.47 215 ILE A N 1
ATOM 1784 C CA . ILE A 1 215 ? 21.958 52.877 -3.167 1.00 52.47 215 ILE A CA 1
ATOM 1785 C C . ILE A 1 215 ? 23.475 53.063 -2.988 1.00 52.47 215 ILE A C 1
ATOM 1787 O O . ILE A 1 215 ? 23.897 54.032 -2.373 1.00 52.47 215 ILE A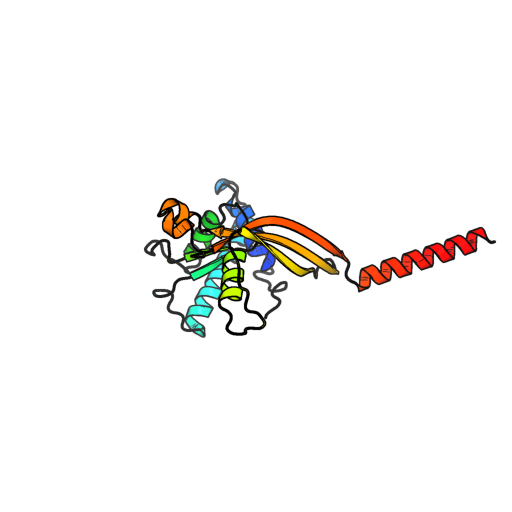 O 1
ATOM 1791 N N . ALA A 1 216 ? 24.304 52.168 -3.535 1.00 48.00 216 ALA A N 1
ATOM 1792 C CA . ALA A 1 216 ? 25.764 52.290 -3.483 1.00 48.00 216 ALA A CA 1
ATOM 1793 C C . ALA A 1 216 ? 26.347 53.277 -4.519 1.00 48.00 216 ALA A C 1
ATOM 1795 O O . ALA A 1 216 ? 27.524 53.625 -4.431 1.00 48.00 216 ALA A O 1
ATOM 1796 N N . ALA A 1 217 ? 25.547 53.705 -5.502 1.00 48.06 217 ALA A N 1
ATOM 1797 C CA . ALA A 1 217 ? 25.939 54.631 -6.568 1.00 48.06 217 ALA A CA 1
ATOM 1798 C C . ALA A 1 217 ? 25.409 56.072 -6.380 1.00 48.06 217 ALA A C 1
ATOM 1800 O O . ALA A 1 217 ? 25.608 56.903 -7.269 1.00 48.06 217 ALA A O 1
ATOM 1801 N N . ALA A 1 218 ? 24.737 56.358 -5.259 1.00 44.78 218 ALA A N 1
ATOM 1802 C CA . ALA A 1 218 ? 24.230 57.677 -4.869 1.00 44.78 218 ALA A CA 1
ATOM 1803 C C . ALA A 1 218 ? 25.015 58.226 -3.670 1.00 44.78 218 ALA A C 1
ATOM 1805 O O . ALA A 1 218 ? 25.246 59.456 -3.645 1.00 44.78 218 ALA A O 1
#

Sequence (218 aa):
MFYAADLIVNKSLDLYVEDIFPRYFKIYTKEETHKTKEELSIVSAIISFFKEIAQFLKRRQGIDFDRTQFLFITPIEWHDEKYEGYLRPLFFEAGWVTQQDHKNRLIFSPFLDCYVNLLRNINDINYQRDFKRERKYLICSMVPNIETDSITFSLICFQMQNAKELSAVSKKLATGELLLTPTILHTEAIELPSLKNLIKEIVSKNAKINATETIAAA

Organism: NCBI:txid97098